Protein AF-A0A1E7F1F6-F1 (afdb_monomer_lite)

Radius of gyration: 21.77 Å; chains: 1; bounding box: 54×35×66 Å

Structure (mmCIF, N/CA/C/O backbone):
data_AF-A0A1E7F1F6-F1
#
_entry.id   AF-A0A1E7F1F6-F1
#
loop_
_atom_site.group_PDB
_atom_site.id
_atom_site.type_symbol
_atom_site.label_atom_id
_atom_site.label_alt_id
_atom_site.label_comp_id
_atom_site.label_asym_id
_atom_site.label_entity_id
_atom_site.label_seq_id
_atom_site.pdbx_PDB_ins_code
_atom_site.Cartn_x
_atom_site.Cartn_y
_atom_site.Cartn_z
_atom_site.occupancy
_atom_site.B_iso_or_equiv
_atom_site.auth_seq_id
_atom_site.auth_comp_id
_atom_site.auth_asym_id
_atom_site.auth_atom_id
_atom_site.pdbx_PDB_model_num
ATOM 1 N N . MET A 1 1 ? 3.880 -12.536 5.073 1.00 67.50 1 MET A N 1
ATOM 2 C CA . MET A 1 1 ? 5.277 -12.335 4.590 1.00 67.50 1 MET A CA 1
ATOM 3 C C . MET A 1 1 ? 6.235 -13.473 4.952 1.00 67.50 1 MET A C 1
ATOM 5 O O . MET A 1 1 ? 6.764 -14.074 4.028 1.00 67.50 1 MET A O 1
ATOM 9 N N . LYS A 1 2 ? 6.464 -13.811 6.238 1.00 61.62 2 LYS A N 1
ATOM 10 C CA . LYS A 1 2 ? 7.386 -14.912 6.624 1.00 61.62 2 LYS A CA 1
ATOM 11 C C . LYS A 1 2 ? 7.024 -16.261 5.992 1.00 61.62 2 LYS A C 1
ATOM 13 O O . LYS A 1 2 ? 7.907 -16.957 5.511 1.00 61.62 2 LYS A O 1
ATOM 18 N N . GLU A 1 3 ? 5.735 -16.584 5.943 1.00 64.00 3 GLU A N 1
ATOM 19 C CA . GLU A 1 3 ? 5.219 -17.815 5.323 1.00 64.00 3 GLU A CA 1
ATOM 20 C C . GLU A 1 3 ? 5.378 -17.837 3.794 1.00 64.00 3 GLU A C 1
ATOM 22 O O . GLU A 1 3 ? 5.481 -18.905 3.206 1.00 64.00 3 GLU A O 1
ATOM 27 N N . LEU A 1 4 ? 5.479 -16.664 3.160 1.00 69.06 4 LEU A N 1
ATOM 28 C CA . LEU A 1 4 ? 5.701 -16.513 1.717 1.00 69.06 4 LEU A CA 1
ATOM 29 C C . LEU A 1 4 ? 7.196 -16.472 1.353 1.00 69.06 4 LEU A C 1
ATOM 31 O O . LEU A 1 4 ? 7.544 -16.319 0.188 1.00 69.06 4 LEU A O 1
ATOM 35 N N . GLY A 1 5 ? 8.098 -16.530 2.341 1.00 72.31 5 GLY A N 1
ATOM 36 C CA . GLY A 1 5 ? 9.541 -16.386 2.120 1.00 72.31 5 GLY A CA 1
ATOM 37 C C . GLY A 1 5 ? 9.978 -14.996 1.635 1.00 72.31 5 GLY A C 1
ATOM 38 O O . GLY A 1 5 ? 11.137 -14.819 1.260 1.00 72.31 5 GLY A O 1
ATOM 39 N N . ILE A 1 6 ? 9.083 -14.002 1.657 1.00 76.94 6 ILE A N 1
ATOM 40 C CA . ILE A 1 6 ? 9.356 -12.647 1.168 1.00 76.94 6 ILE A CA 1
ATOM 41 C C . ILE A 1 6 ? 10.227 -11.901 2.180 1.00 76.94 6 ILE A C 1
ATOM 43 O O . ILE A 1 6 ? 9.872 -11.762 3.355 1.00 76.94 6 ILE A O 1
ATOM 47 N N . LYS A 1 7 ? 11.360 -11.383 1.702 1.00 82.00 7 LYS A N 1
ATOM 48 C CA . LYS A 1 7 ? 12.234 -10.469 2.440 1.00 82.00 7 LYS A CA 1
ATOM 49 C C . LYS A 1 7 ? 12.041 -9.058 1.904 1.00 82.00 7 LYS A C 1
ATOM 51 O O . LYS A 1 7 ? 12.027 -8.856 0.693 1.00 82.00 7 LYS A O 1
ATOM 56 N N . LEU A 1 8 ? 11.912 -8.094 2.809 1.00 83.06 8 LEU A N 1
ATOM 57 C CA . LEU A 1 8 ? 11.895 -6.688 2.431 1.00 83.06 8 LEU A CA 1
ATOM 58 C C . LEU A 1 8 ? 13.336 -6.181 2.281 1.00 83.06 8 LEU A C 1
ATOM 60 O O . LEU A 1 8 ? 14.192 -6.551 3.094 1.00 83.06 8 LEU A O 1
ATOM 64 N N . PRO A 1 9 ? 13.617 -5.353 1.261 1.00 83.62 9 PRO A N 1
ATOM 65 C CA . PRO A 1 9 ? 14.888 -4.651 1.165 1.00 83.62 9 PRO A CA 1
ATOM 66 C C . PRO A 1 9 ? 15.022 -3.663 2.333 1.00 83.62 9 PRO A C 1
ATOM 68 O O . PRO A 1 9 ? 14.077 -3.408 3.074 1.00 83.62 9 PRO A O 1
ATOM 71 N N . LYS A 1 10 ? 16.207 -3.080 2.516 1.00 79.94 10 LYS A N 1
ATOM 72 C CA . LYS A 1 10 ? 16.355 -1.939 3.428 1.00 79.94 10 LYS A CA 1
ATOM 73 C C . LYS A 1 10 ? 15.684 -0.713 2.788 1.00 79.94 10 LYS A C 1
ATOM 75 O O . LYS A 1 10 ? 15.994 -0.449 1.625 1.00 79.94 10 LYS A O 1
ATOM 80 N N . PRO A 1 11 ? 14.860 0.074 3.513 1.00 77.62 11 PRO A N 1
ATOM 81 C CA . PRO A 1 11 ? 14.294 1.297 2.956 1.00 77.62 11 PRO A CA 1
ATOM 82 C C . PRO A 1 11 ? 15.407 2.219 2.444 1.00 77.62 11 PRO A C 1
ATOM 84 O O . PRO A 1 11 ? 16.365 2.518 3.169 1.00 77.62 11 PRO A O 1
ATOM 87 N N . ALA A 1 12 ? 15.294 2.656 1.191 1.00 77.94 12 ALA A N 1
ATOM 88 C CA . ALA A 1 12 ? 16.175 3.672 0.632 1.00 77.94 12 ALA A CA 1
ATOM 89 C C . ALA A 1 12 ? 15.740 5.063 1.119 1.00 77.94 12 ALA A C 1
ATOM 91 O O . ALA A 1 12 ? 14.560 5.292 1.344 1.00 77.94 12 ALA A O 1
ATOM 92 N N . GLY A 1 13 ? 16.684 5.993 1.282 1.00 82.44 13 GLY A N 1
ATOM 93 C CA . GLY A 1 13 ? 16.373 7.399 1.568 1.00 82.44 13 GLY A CA 1
ATOM 94 C C . GLY A 1 13 ? 15.964 8.181 0.310 1.00 82.44 13 GLY A C 1
ATOM 95 O O . GLY A 1 13 ? 16.213 7.708 -0.805 1.00 82.44 13 GLY A O 1
ATOM 96 N N . PRO A 1 14 ? 15.390 9.391 0.467 1.00 84.56 14 PRO A N 1
ATOM 97 C CA . PRO A 1 14 ? 15.059 10.248 -0.667 1.00 84.56 14 PRO A CA 1
ATOM 98 C C . PRO A 1 14 ? 16.314 10.608 -1.467 1.00 84.56 14 PRO A C 1
ATOM 100 O O . PRO A 1 14 ? 17.408 10.767 -0.920 1.00 84.56 14 PRO A O 1
ATOM 103 N N . ARG A 1 15 ? 16.159 10.729 -2.789 1.00 84.00 15 ARG A N 1
ATOM 104 C CA . ARG A 1 15 ? 17.273 11.020 -3.712 1.00 84.00 15 ARG A CA 1
ATOM 105 C C . ARG A 1 15 ? 17.488 12.511 -3.975 1.00 84.00 15 ARG A C 1
ATOM 107 O O . ARG A 1 15 ? 18.452 12.873 -4.640 1.00 84.00 15 ARG A O 1
ATOM 114 N N . ALA A 1 16 ? 16.604 13.359 -3.459 1.00 88.06 16 ALA A N 1
ATOM 115 C CA . ALA A 1 16 ? 16.669 14.812 -3.559 1.00 88.06 16 ALA A CA 1
ATOM 116 C C . ALA A 1 16 ? 15.847 15.448 -2.418 1.00 88.06 16 ALA A C 1
ATOM 118 O O . ALA A 1 16 ? 15.561 14.797 -1.415 1.00 88.06 16 ALA A O 1
ATOM 119 N N . ASN A 1 17 ? 15.458 16.714 -2.573 1.00 93.06 17 ASN A N 1
ATOM 120 C CA . ASN A 1 17 ? 14.728 17.489 -1.565 1.00 93.06 17 ASN A CA 1
ATOM 121 C C . ASN A 1 17 ? 13.218 17.166 -1.557 1.00 93.06 17 ASN A C 1
ATOM 123 O O . ASN A 1 17 ? 12.398 18.033 -1.849 1.00 93.06 17 ASN A O 1
ATOM 127 N N . TYR A 1 18 ? 12.858 15.917 -1.257 1.00 93.56 18 TYR A N 1
ATOM 128 C CA . TYR A 1 18 ? 11.473 15.444 -1.128 1.00 93.56 18 TYR A CA 1
ATOM 129 C C . TYR A 1 18 ? 11.361 14.353 -0.048 1.00 93.56 18 TYR A C 1
ATOM 131 O O . TYR A 1 18 ? 12.375 13.796 0.372 1.00 93.56 18 TYR A O 1
ATOM 139 N N . ASP A 1 19 ? 10.140 14.046 0.405 1.00 93.81 19 ASP A N 1
ATOM 140 C CA . ASP A 1 19 ? 9.868 12.923 1.318 1.00 93.81 19 ASP A CA 1
ATOM 141 C C . ASP A 1 19 ? 9.383 11.690 0.532 1.00 93.81 19 ASP A C 1
ATOM 143 O O . ASP A 1 19 ? 8.704 11.800 -0.488 1.00 93.81 19 ASP A O 1
ATOM 147 N N . LEU A 1 20 ? 9.712 10.492 1.006 1.00 95.50 20 LEU A N 1
ATOM 148 C CA . LEU A 1 20 ? 9.295 9.231 0.389 1.00 95.50 20 LEU A CA 1
ATOM 149 C C . LEU A 1 20 ? 7.789 8.990 0.516 1.00 95.50 20 LEU A C 1
ATOM 151 O O . LEU A 1 20 ? 7.213 8.285 -0.310 1.00 95.50 20 LEU A O 1
ATOM 155 N N . ILE A 1 21 ? 7.169 9.544 1.562 1.00 96.69 21 ILE A N 1
ATOM 156 C CA . ILE A 1 21 ? 5.728 9.465 1.805 1.00 96.69 21 ILE A CA 1
ATOM 157 C C . ILE A 1 21 ? 5.240 10.807 2.343 1.00 96.69 21 ILE A C 1
ATOM 159 O O . ILE A 1 21 ? 5.695 11.235 3.402 1.00 96.69 21 ILE A O 1
ATOM 163 N N . SER A 1 22 ? 4.272 11.409 1.655 1.00 96.69 22 SER A N 1
ATOM 164 C CA . SER A 1 22 ? 3.423 12.465 2.210 1.00 96.69 22 SER A CA 1
ATOM 165 C C . SER A 1 22 ? 2.172 11.829 2.810 1.00 96.69 22 SER A C 1
ATOM 167 O O . SER A 1 22 ? 1.565 10.959 2.184 1.00 96.69 22 SER A O 1
ATOM 169 N N . TYR A 1 23 ? 1.796 12.221 4.022 1.00 95.50 23 TYR A N 1
ATOM 170 C CA . TYR A 1 23 ? 0.708 11.596 4.769 1.00 95.50 23 TYR A CA 1
ATOM 171 C C . TYR A 1 23 ? -0.233 12.657 5.334 1.00 95.50 23 TYR A C 1
ATOM 173 O O . TYR A 1 23 ? 0.213 13.594 5.993 1.00 95.50 23 TYR A O 1
ATOM 181 N N . ASP A 1 24 ? -1.523 12.489 5.057 1.00 94.44 24 ASP A N 1
ATOM 182 C CA . ASP A 1 24 ? -2.604 13.303 5.603 1.00 94.44 24 ASP A CA 1
ATOM 183 C C . ASP A 1 24 ? -3.327 12.522 6.709 1.00 94.44 24 ASP A C 1
ATOM 185 O O . ASP A 1 24 ? -3.954 11.487 6.458 1.00 94.44 24 ASP A O 1
ATOM 189 N N . ASP A 1 25 ? -3.224 13.027 7.938 1.00 88.62 25 ASP A N 1
ATOM 190 C CA . ASP A 1 25 ? -3.821 12.433 9.134 1.00 88.62 25 ASP A CA 1
ATOM 191 C C . ASP A 1 25 ? -5.353 12.454 9.123 1.00 88.62 25 ASP A C 1
ATOM 193 O O . ASP A 1 25 ? -5.978 11.514 9.619 1.00 88.62 25 ASP A O 1
ATOM 197 N N . GLU A 1 26 ? -5.975 13.485 8.546 1.00 88.75 26 GLU A N 1
ATOM 198 C CA . GLU A 1 26 ? -7.434 13.622 8.556 1.00 88.75 26 GLU A CA 1
ATOM 199 C C . GLU A 1 26 ? -8.070 12.630 7.586 1.00 88.75 26 GLU A C 1
ATOM 201 O O . GLU A 1 26 ? -8.957 11.851 7.949 1.00 88.75 26 GLU A O 1
ATOM 206 N N . SER A 1 27 ? -7.580 12.611 6.344 1.00 93.50 27 SER A N 1
ATOM 207 C CA . SER A 1 27 ? -8.072 11.672 5.339 1.00 93.50 27 SER A CA 1
ATOM 208 C C . SER A 1 27 ? -7.483 10.270 5.494 1.00 93.50 27 SER A C 1
ATOM 210 O O . SER A 1 27 ? -7.993 9.338 4.871 1.00 93.50 27 SER A O 1
ATOM 212 N N . ARG A 1 28 ? -6.450 10.075 6.325 1.00 93.81 28 ARG A N 1
ATOM 213 C CA . ARG A 1 28 ? -5.701 8.814 6.474 1.00 93.81 28 ARG A CA 1
ATOM 214 C C . ARG A 1 28 ? -5.144 8.293 5.142 1.00 93.81 28 ARG A C 1
ATOM 216 O O . ARG A 1 28 ? -5.120 7.082 4.910 1.00 93.81 28 ARG A O 1
ATOM 223 N N . VAL A 1 29 ? -4.720 9.193 4.254 1.00 97.00 29 VAL A N 1
ATOM 224 C CA . VAL A 1 29 ? -4.161 8.857 2.934 1.00 97.00 29 VAL A CA 1
ATOM 225 C C . VAL A 1 29 ? -2.657 9.111 2.909 1.00 97.00 29 VAL A C 1
ATOM 227 O O . VAL A 1 29 ? -2.176 10.159 3.331 1.00 97.00 29 VAL A O 1
ATOM 230 N N . MET A 1 30 ? -1.909 8.143 2.386 1.00 97.62 30 MET A N 1
ATOM 231 C CA . MET A 1 30 ? -0.486 8.256 2.088 1.00 97.62 30 MET A CA 1
ATOM 232 C C . MET A 1 30 ? -0.274 8.334 0.579 1.00 97.62 30 MET A C 1
ATOM 234 O O . MET A 1 30 ? -0.706 7.452 -0.164 1.00 97.62 30 MET A O 1
ATOM 238 N N . HIS A 1 31 ? 0.449 9.359 0.145 1.00 98.50 31 HIS A N 1
ATOM 239 C CA . HIS A 1 31 ? 1.009 9.466 -1.195 1.00 98.50 31 HIS A CA 1
ATOM 240 C C . HIS A 1 31 ? 2.468 9.027 -1.139 1.00 98.50 31 HIS A C 1
ATOM 242 O O . HIS A 1 31 ? 3.293 9.678 -0.494 1.00 98.50 31 HIS A O 1
ATOM 248 N N . VAL A 1 32 ? 2.770 7.904 -1.781 1.00 98.19 32 VAL A N 1
ATOM 249 C CA . VAL A 1 32 ? 4.111 7.327 -1.831 1.00 98.19 32 VAL A CA 1
ATOM 250 C C . VAL A 1 32 ? 4.803 7.836 -3.088 1.00 98.19 32 VAL A C 1
ATOM 252 O O . VAL A 1 32 ? 4.281 7.644 -4.179 1.00 98.19 32 VAL A O 1
ATOM 255 N N . SER A 1 33 ? 5.966 8.466 -2.933 1.00 97.75 33 SER A N 1
ATOM 256 C CA . SER A 1 33 ? 6.793 8.951 -4.046 1.00 97.75 33 SER A CA 1
ATOM 257 C C . SER A 1 33 ? 7.292 7.797 -4.927 1.00 97.75 33 SER A C 1
ATOM 259 O O . SER A 1 33 ? 7.234 6.634 -4.526 1.00 97.75 33 SER A O 1
ATOM 261 N N . GLY A 1 34 ? 7.842 8.104 -6.103 1.00 97.44 34 GLY A N 1
ATOM 262 C CA . GLY A 1 34 ? 8.435 7.105 -6.993 1.00 97.44 34 GLY A CA 1
ATOM 263 C C . GLY A 1 34 ? 9.501 6.241 -6.307 1.00 97.44 34 GLY A C 1
ATOM 264 O O . GLY A 1 34 ? 10.444 6.742 -5.688 1.00 97.44 34 GLY A 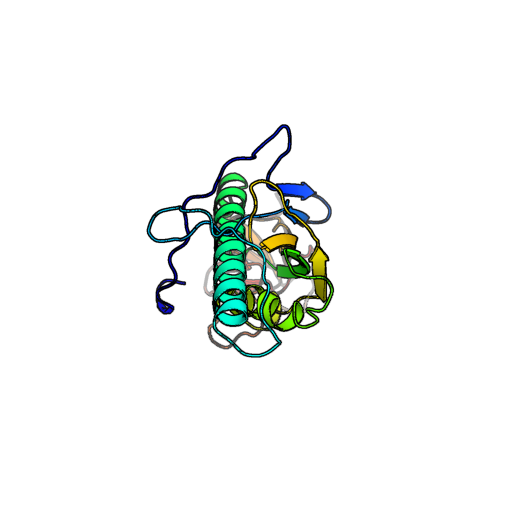O 1
ATOM 265 N N . HIS A 1 35 ? 9.331 4.924 -6.390 1.00 97.62 35 HIS A N 1
ATOM 266 C CA . HIS A 1 35 ? 10.239 3.920 -5.851 1.00 97.62 35 HIS A CA 1
ATOM 267 C C . HIS A 1 35 ? 10.919 3.149 -6.973 1.00 97.62 35 HIS A C 1
ATOM 269 O O . HIS A 1 35 ? 10.305 2.762 -7.970 1.00 97.62 35 HIS A O 1
ATOM 275 N N . LEU A 1 36 ? 12.209 2.911 -6.756 1.00 96.56 36 LEU A N 1
ATOM 276 C CA . LEU A 1 36 ? 13.114 2.318 -7.726 1.00 96.56 36 LEU A CA 1
ATOM 277 C C . LEU A 1 36 ? 13.370 0.833 -7.407 1.00 96.56 36 LEU A C 1
ATOM 279 O O . LEU A 1 36 ? 13.287 0.429 -6.241 1.00 96.56 36 LEU A O 1
ATOM 283 N N . PRO A 1 37 ? 13.724 0.016 -8.412 1.00 96.69 37 PRO A N 1
ATOM 284 C CA . PRO A 1 37 ? 13.865 -1.427 -8.273 1.00 96.69 37 PRO A CA 1
ATOM 285 C C . PRO A 1 37 ? 15.238 -1.806 -7.704 1.00 96.69 37 PRO A C 1
ATOM 287 O O . PRO A 1 37 ? 16.122 -2.267 -8.425 1.00 96.69 37 PRO A O 1
ATOM 290 N N . PHE A 1 38 ? 15.432 -1.604 -6.400 1.00 94.44 38 PHE A N 1
ATOM 291 C CA . PHE A 1 38 ? 16.599 -2.145 -5.699 1.00 94.44 38 PHE A CA 1
ATOM 292 C C . PHE A 1 38 ? 16.383 -3.627 -5.381 1.00 94.44 38 PHE A C 1
ATOM 294 O O . PHE A 1 38 ? 15.376 -3.991 -4.766 1.00 94.44 38 PHE A O 1
ATOM 301 N N . THR A 1 39 ? 17.325 -4.475 -5.788 1.00 92.62 39 THR A N 1
ATOM 302 C CA . THR A 1 39 ? 17.326 -5.912 -5.493 1.00 92.62 39 THR A CA 1
ATOM 303 C C . THR A 1 39 ? 17.402 -6.161 -3.989 1.00 92.62 39 THR A C 1
ATOM 305 O O . THR A 1 39 ? 18.015 -5.406 -3.229 1.00 92.62 39 THR A O 1
ATOM 308 N N . VAL A 1 40 ? 16.771 -7.245 -3.542 1.00 86.62 40 VAL A N 1
ATOM 309 C CA . VAL A 1 40 ? 16.693 -7.577 -2.114 1.00 86.62 40 VAL A CA 1
ATOM 310 C C . VAL A 1 40 ? 18.011 -8.170 -1.610 1.00 86.62 40 VAL A C 1
ATOM 312 O O . VAL A 1 40 ? 18.367 -7.973 -0.449 1.00 86.62 40 VAL A O 1
ATOM 315 N N . GLU A 1 41 ? 18.744 -8.888 -2.465 1.00 85.38 41 GLU A N 1
ATOM 316 C CA . GLU A 1 41 ? 19.963 -9.609 -2.096 1.00 85.38 41 GLU A CA 1
ATOM 317 C C . GLU A 1 41 ? 21.164 -8.686 -1.882 1.00 85.38 41 GLU A C 1
ATOM 319 O O . GLU A 1 41 ? 21.883 -8.834 -0.894 1.00 85.38 41 GLU A O 1
ATOM 324 N N . ASP A 1 42 ? 21.401 -7.760 -2.814 1.00 87.12 42 ASP A N 1
ATOM 325 C CA . ASP A 1 42 ? 22.614 -6.937 -2.848 1.00 87.12 42 ASP A CA 1
ATOM 326 C C . ASP A 1 42 ? 22.352 -5.429 -2.974 1.00 87.12 42 ASP A C 1
ATOM 328 O O . ASP A 1 42 ? 23.304 -4.647 -3.011 1.00 87.12 42 ASP A O 1
ATOM 332 N N . GLY A 1 43 ? 21.084 -4.997 -2.986 1.00 89.12 43 GLY A N 1
ATOM 333 C CA . GLY A 1 43 ? 20.718 -3.581 -3.049 1.00 89.12 43 GLY A CA 1
ATOM 334 C C . GLY A 1 43 ? 21.165 -2.899 -4.340 1.00 89.12 43 GLY A C 1
ATOM 335 O O . GLY A 1 43 ? 21.354 -1.680 -4.353 1.00 89.12 43 GLY A O 1
ATOM 336 N N . LYS A 1 44 ? 21.380 -3.665 -5.415 1.00 92.50 44 LYS A N 1
ATOM 337 C CA . LYS A 1 44 ? 21.699 -3.132 -6.737 1.00 92.50 44 LYS A CA 1
ATOM 338 C C . LYS A 1 44 ? 20.448 -2.621 -7.419 1.00 92.50 44 LYS A C 1
ATOM 340 O O . LYS A 1 44 ? 19.363 -3.173 -7.286 1.00 92.50 44 LYS A O 1
ATOM 345 N N . LEU A 1 45 ? 20.629 -1.549 -8.171 1.00 94.69 45 LEU A N 1
ATOM 346 C CA . LEU A 1 45 ? 19.569 -0.961 -8.963 1.00 94.69 45 LEU A CA 1
ATOM 347 C C . LEU A 1 45 ? 19.391 -1.759 -10.255 1.00 94.69 45 LEU A C 1
ATOM 349 O O . LEU A 1 45 ? 20.372 -2.002 -10.958 1.00 94.69 45 LEU A O 1
ATOM 353 N N . MET A 1 46 ? 18.158 -2.153 -10.568 1.00 96.50 46 MET A N 1
ATOM 354 C CA . MET A 1 46 ? 17.829 -2.724 -11.873 1.00 96.50 46 MET A CA 1
ATOM 355 C C . MET A 1 46 ? 17.655 -1.592 -12.885 1.00 96.50 46 MET A C 1
ATOM 357 O O . MET A 1 46 ? 16.733 -0.777 -12.786 1.00 96.50 46 MET A O 1
ATOM 361 N N . THR A 1 47 ? 18.592 -1.520 -13.823 1.00 97.38 47 THR A N 1
ATOM 362 C CA . THR A 1 47 ? 18.684 -0.464 -14.833 1.00 97.38 47 THR A CA 1
ATOM 363 C C . THR A 1 47 ? 18.518 -1.023 -16.237 1.00 97.38 47 THR A C 1
ATOM 365 O O . THR A 1 47 ? 18.590 -2.238 -16.447 1.00 97.38 47 THR A O 1
ATOM 368 N N . GLY A 1 48 ? 18.351 -0.120 -17.196 1.00 95.00 48 GLY A N 1
ATOM 369 C CA . GLY A 1 48 ? 18.269 -0.414 -18.616 1.00 95.00 48 GLY A CA 1
ATOM 370 C C . GLY A 1 48 ? 16.850 -0.314 -19.158 1.00 95.00 48 GLY A C 1
ATOM 371 O O . GLY A 1 48 ? 15.861 -0.533 -18.453 1.00 95.00 48 GLY A O 1
ATOM 372 N N . LYS A 1 49 ? 16.787 0.021 -20.447 1.00 95.50 49 LYS A N 1
ATOM 373 C CA . LYS A 1 49 ? 15.556 0.141 -21.221 1.00 95.50 49 LYS A CA 1
ATOM 374 C C . LYS A 1 49 ? 15.053 -1.231 -21.676 1.00 95.50 49 LYS A C 1
ATOM 376 O O . LYS A 1 49 ? 15.845 -2.056 -22.117 1.00 95.50 49 LYS A O 1
ATOM 381 N N . ILE A 1 50 ? 13.736 -1.412 -21.651 1.00 94.94 50 ILE A N 1
ATOM 382 C CA . ILE A 1 50 ? 13.036 -2.521 -22.303 1.00 94.94 50 ILE A CA 1
ATOM 383 C C . ILE A 1 50 ? 12.985 -2.275 -23.815 1.00 94.94 50 ILE A C 1
ATOM 385 O O . ILE A 1 50 ? 12.345 -1.327 -24.273 1.00 94.94 50 ILE A O 1
ATOM 389 N N . THR A 1 51 ? 13.670 -3.125 -24.572 1.00 88.56 51 THR A N 1
ATOM 390 C CA . THR A 1 51 ? 13.856 -3.016 -26.032 1.00 88.56 51 THR A CA 1
ATOM 391 C C . THR A 1 51 ? 13.216 -4.168 -26.809 1.00 88.56 51 THR A C 1
ATOM 393 O O . THR A 1 51 ? 13.058 -4.096 -28.025 1.00 88.56 51 THR A O 1
ATOM 396 N N . GLY A 1 52 ? 12.875 -5.259 -26.118 1.00 75.19 52 GLY A N 1
ATOM 397 C CA . GLY A 1 52 ? 12.317 -6.462 -26.721 1.00 75.19 52 GLY A CA 1
ATOM 398 C C . GLY A 1 52 ? 10.841 -6.358 -27.101 1.00 75.19 52 GLY A C 1
ATOM 399 O O . GLY A 1 52 ? 10.094 -5.504 -26.625 1.00 75.19 52 GLY A O 1
ATOM 400 N N . ASN A 1 53 ? 10.416 -7.310 -27.928 1.00 67.56 53 ASN A N 1
ATOM 401 C CA . ASN A 1 53 ? 9.009 -7.529 -28.227 1.00 67.56 53 ASN A CA 1
ATOM 402 C C . ASN A 1 53 ? 8.319 -8.206 -27.032 1.00 67.56 53 ASN A C 1
ATOM 404 O O . ASN A 1 53 ? 8.958 -8.796 -26.163 1.00 67.56 53 ASN A O 1
ATOM 408 N N . ASP A 1 54 ? 6.998 -8.155 -27.072 1.00 58.31 54 ASP A N 1
ATOM 409 C CA . ASP A 1 54 ? 5.961 -8.686 -26.185 1.00 58.31 54 ASP A CA 1
ATOM 410 C C . ASP A 1 54 ? 6.163 -10.089 -25.547 1.00 58.31 54 ASP A C 1
ATOM 412 O O . ASP A 1 54 ? 5.442 -10.441 -24.614 1.00 58.31 54 ASP A O 1
ATOM 416 N N . GLU A 1 55 ? 7.166 -10.867 -25.969 1.00 57.19 55 GLU A N 1
ATOM 417 C CA . GLU A 1 55 ? 7.559 -12.156 -25.389 1.00 57.19 55 GLU A CA 1
ATOM 418 C C . GLU A 1 55 ? 9.097 -12.274 -25.334 1.00 57.19 55 GLU A C 1
ATOM 420 O O . GLU A 1 55 ? 9.773 -12.229 -26.364 1.00 57.19 55 GLU A O 1
ATOM 425 N N . GLY A 1 56 ? 9.682 -12.438 -24.137 1.00 68.50 56 GLY A N 1
ATOM 426 C CA . GLY A 1 56 ? 11.129 -12.644 -24.001 1.00 68.50 56 GLY A CA 1
ATOM 427 C C . GLY A 1 56 ? 11.725 -12.310 -22.632 1.00 68.50 56 GLY A C 1
ATOM 428 O O . GLY A 1 56 ? 11.023 -11.985 -21.675 1.00 68.50 56 GLY A O 1
ATOM 429 N N . SER A 1 57 ? 13.059 -12.375 -22.551 1.00 76.25 57 SER A N 1
ATOM 430 C CA . SER A 1 57 ? 13.836 -12.096 -21.332 1.00 76.25 57 SER A CA 1
ATOM 431 C C . SER A 1 57 ? 13.687 -10.662 -20.817 1.00 76.25 57 SER A C 1
ATOM 433 O O . SER A 1 57 ? 13.850 -10.435 -19.623 1.00 76.25 57 SER A O 1
ATOM 435 N N . ASP A 1 58 ? 13.363 -9.709 -21.694 1.00 85.56 58 ASP A N 1
ATOM 436 C CA . ASP A 1 58 ? 13.177 -8.300 -21.330 1.00 85.56 58 ASP A CA 1
ATOM 437 C C . ASP A 1 58 ? 11.897 -8.083 -20.513 1.00 85.56 58 ASP A C 1
ATOM 439 O O . ASP A 1 58 ? 11.929 -7.405 -19.488 1.00 85.56 58 ASP A O 1
ATOM 443 N N . VAL A 1 59 ? 10.782 -8.716 -20.901 1.00 92.25 59 VAL A N 1
ATOM 444 C CA . VAL A 1 59 ? 9.523 -8.637 -20.140 1.00 92.25 59 VAL A CA 1
ATOM 445 C C . VAL A 1 59 ? 9.690 -9.280 -18.765 1.00 92.25 59 VAL A C 1
ATOM 447 O O . VAL A 1 59 ? 9.276 -8.695 -17.770 1.00 92.25 59 VAL A O 1
ATOM 450 N N . ASP A 1 60 ? 10.352 -10.438 -18.686 1.00 94.38 60 ASP A N 1
ATOM 451 C CA . ASP A 1 60 ? 10.661 -11.103 -17.412 1.00 94.38 60 ASP A CA 1
ATOM 452 C C . ASP A 1 60 ? 11.571 -10.243 -16.517 1.00 94.38 60 ASP A C 1
ATOM 454 O O . ASP A 1 60 ? 11.329 -10.107 -15.315 1.00 94.38 60 ASP A O 1
ATOM 458 N N . TYR A 1 61 ? 12.589 -9.598 -17.093 1.00 95.44 61 TYR A N 1
ATOM 459 C CA . TYR A 1 61 ? 13.451 -8.674 -16.358 1.00 95.44 61 TYR A CA 1
ATOM 460 C C . TYR A 1 61 ? 12.682 -7.444 -15.852 1.00 95.44 61 TYR A C 1
ATOM 462 O O . TYR A 1 61 ? 12.798 -7.092 -14.677 1.00 95.44 61 TYR A O 1
ATOM 470 N N . GLY A 1 62 ? 11.847 -6.832 -16.697 1.00 97.06 62 GLY A N 1
ATOM 471 C CA . GLY A 1 62 ? 10.986 -5.714 -16.314 1.00 97.06 62 GLY A CA 1
ATOM 472 C C . GLY A 1 62 ? 9.978 -6.101 -15.232 1.00 97.06 62 GLY A C 1
ATOM 473 O O . GLY A 1 62 ? 9.837 -5.387 -14.240 1.00 97.06 62 GLY A O 1
ATOM 474 N N . TYR A 1 63 ? 9.337 -7.264 -15.362 1.00 97.56 63 TYR A N 1
ATOM 475 C CA . TYR A 1 63 ? 8.437 -7.825 -14.352 1.00 97.56 63 TYR A CA 1
ATOM 476 C C . TYR A 1 63 ? 9.152 -7.985 -13.003 1.00 97.56 63 TYR A C 1
ATOM 478 O O . TYR A 1 63 ? 8.659 -7.526 -11.970 1.00 97.56 63 TYR A O 1
ATOM 486 N N . LYS A 1 64 ? 10.366 -8.551 -12.997 1.00 97.06 64 LYS A N 1
ATOM 487 C CA . LYS A 1 64 ? 11.202 -8.654 -11.788 1.00 97.06 64 LYS A CA 1
ATOM 488 C C . LYS A 1 64 ? 11.570 -7.284 -11.221 1.00 97.06 64 LYS A C 1
ATOM 490 O O . LYS A 1 64 ? 11.505 -7.106 -10.006 1.00 97.06 64 LYS A O 1
ATOM 495 N N . ALA A 1 65 ? 11.882 -6.305 -12.070 1.00 97.75 65 ALA A N 1
ATOM 496 C CA . ALA A 1 65 ? 12.136 -4.937 -11.630 1.00 97.75 65 ALA A CA 1
ATOM 497 C C . ALA A 1 65 ? 10.896 -4.333 -10.949 1.00 97.75 65 ALA A C 1
ATOM 499 O O . ALA A 1 65 ? 11.002 -3.785 -9.852 1.00 97.75 65 ALA A O 1
ATOM 500 N N . ALA A 1 66 ? 9.703 -4.511 -11.521 1.00 98.50 66 ALA A N 1
ATOM 501 C CA . ALA A 1 66 ? 8.454 -4.050 -10.916 1.00 98.50 66 ALA A CA 1
ATOM 502 C C . ALA A 1 66 ? 8.167 -4.734 -9.571 1.00 98.50 66 ALA A C 1
ATOM 504 O O . ALA A 1 66 ? 7.787 -4.055 -8.612 1.00 98.50 66 ALA A O 1
ATOM 505 N N . ARG A 1 67 ? 8.440 -6.044 -9.452 1.00 97.94 67 ARG A N 1
ATOM 506 C CA . ARG A 1 67 ? 8.395 -6.759 -8.162 1.00 97.94 67 ARG A CA 1
ATOM 507 C C . ARG A 1 67 ? 9.330 -6.121 -7.138 1.00 97.94 67 ARG A C 1
ATOM 509 O O . ARG A 1 67 ? 8.912 -5.835 -6.017 1.00 97.94 67 ARG A O 1
ATOM 516 N N . CYS A 1 68 ? 10.582 -5.859 -7.515 1.00 96.75 68 CYS A N 1
ATOM 517 C CA . CYS A 1 68 ? 11.551 -5.211 -6.635 1.00 96.75 68 CYS A CA 1
ATOM 518 C C . CYS A 1 68 ? 11.076 -3.819 -6.202 1.00 96.75 68 CYS A C 1
ATOM 520 O O . CYS A 1 68 ? 11.102 -3.517 -5.010 1.00 96.75 68 CYS A O 1
ATOM 522 N N . ALA A 1 69 ? 10.597 -2.983 -7.123 1.00 97.88 69 ALA A N 1
ATOM 523 C CA . ALA A 1 69 ? 10.086 -1.654 -6.792 1.00 97.88 69 ALA A CA 1
ATOM 524 C C . ALA A 1 69 ? 8.893 -1.719 -5.813 1.00 97.88 69 ALA A C 1
ATOM 526 O O . ALA A 1 69 ? 8.879 -0.986 -4.824 1.00 97.88 69 ALA A O 1
ATOM 527 N N . ALA A 1 70 ? 7.957 -2.658 -5.995 1.00 98.12 70 ALA A N 1
ATOM 528 C CA . ALA A 1 70 ? 6.851 -2.874 -5.056 1.00 98.12 70 ALA A CA 1
ATOM 529 C C . ALA A 1 70 ? 7.322 -3.327 -3.662 1.00 98.12 70 ALA A C 1
ATOM 531 O O . ALA A 1 70 ? 6.838 -2.823 -2.649 1.00 98.12 70 ALA A O 1
ATOM 532 N N . LEU A 1 71 ? 8.317 -4.215 -3.576 1.00 96.94 71 LEU A N 1
ATOM 533 C CA . LEU A 1 71 ? 8.913 -4.599 -2.289 1.00 96.94 71 LEU A CA 1
ATOM 534 C C . LEU A 1 71 ? 9.617 -3.419 -1.601 1.00 96.94 71 LEU A C 1
ATOM 536 O O . LEU A 1 71 ? 9.540 -3.286 -0.378 1.00 96.94 71 LEU A O 1
ATOM 540 N N . ASN A 1 72 ? 10.259 -2.534 -2.370 1.00 96.69 72 ASN A N 1
ATOM 541 C CA . ASN A 1 72 ? 10.839 -1.296 -1.844 1.00 96.69 72 ASN A CA 1
ATOM 542 C C . ASN A 1 72 ? 9.753 -0.352 -1.298 1.00 96.69 72 ASN A C 1
ATOM 544 O O . ASN A 1 72 ? 9.924 0.184 -0.205 1.00 96.69 72 ASN A O 1
ATOM 548 N N . ILE A 1 73 ? 8.614 -0.211 -1.989 1.00 97.62 73 ILE A N 1
ATOM 549 C CA . ILE A 1 73 ? 7.444 0.535 -1.486 1.00 97.62 73 ILE A CA 1
ATOM 550 C C . ILE A 1 73 ? 6.980 -0.030 -0.142 1.00 97.62 73 ILE A C 1
ATOM 552 O O . ILE A 1 73 ? 6.811 0.716 0.820 1.00 97.62 73 ILE A O 1
ATOM 556 N N . ILE A 1 74 ? 6.805 -1.350 -0.046 1.00 96.00 74 ILE A N 1
ATOM 557 C CA . ILE A 1 74 ? 6.323 -2.006 1.180 1.00 96.00 74 ILE A CA 1
ATOM 558 C C . ILE A 1 74 ? 7.316 -1.825 2.328 1.00 96.00 74 ILE A C 1
ATOM 560 O O . ILE A 1 74 ? 6.910 -1.579 3.463 1.00 96.00 74 ILE A O 1
ATOM 564 N N . SER A 1 75 ? 8.615 -1.880 2.036 1.00 94.31 75 SER A N 1
ATOM 565 C CA . SER A 1 75 ? 9.653 -1.570 3.015 1.00 94.31 75 SER A CA 1
ATOM 566 C C . SER A 1 75 ? 9.522 -0.146 3.563 1.00 94.31 75 SER A C 1
ATOM 568 O O . SER A 1 75 ? 9.586 0.055 4.777 1.00 94.31 75 SER A O 1
ATOM 570 N N . THR A 1 76 ? 9.326 0.844 2.691 1.00 95.31 76 THR A N 1
ATOM 571 C CA . THR A 1 76 ? 9.129 2.244 3.094 1.00 95.31 76 THR A CA 1
ATOM 572 C C . THR A 1 76 ? 7.830 2.428 3.881 1.00 95.31 76 THR A C 1
ATOM 574 O O . THR A 1 76 ? 7.820 3.134 4.890 1.00 95.31 76 THR A O 1
ATOM 577 N N . LEU A 1 77 ? 6.744 1.761 3.475 1.00 95.00 77 LEU A N 1
ATOM 578 C CA . LEU A 1 77 ? 5.468 1.774 4.198 1.00 95.00 77 LEU A CA 1
ATOM 579 C C . LEU A 1 77 ? 5.611 1.190 5.605 1.00 95.00 77 LEU A C 1
ATOM 581 O O . LEU A 1 77 ? 5.140 1.798 6.562 1.00 95.00 77 LEU A O 1
ATOM 585 N N . SER A 1 78 ? 6.299 0.055 5.746 1.00 92.44 78 SER A N 1
ATOM 586 C CA . SER A 1 78 ? 6.551 -0.566 7.050 1.00 92.44 78 SER A CA 1
ATOM 587 C C . SER A 1 78 ? 7.317 0.378 7.980 1.00 92.44 78 SER A C 1
ATOM 589 O O . SER A 1 78 ? 6.911 0.568 9.124 1.00 92.44 78 SER A O 1
ATOM 591 N N . ASP A 1 79 ? 8.395 0.999 7.491 1.00 91.56 79 ASP A N 1
ATOM 592 C CA . ASP A 1 79 ? 9.187 1.962 8.268 1.00 91.56 79 ASP A CA 1
ATOM 593 C C . ASP A 1 79 ? 8.361 3.200 8.659 1.00 91.56 79 ASP A C 1
ATOM 595 O O . ASP A 1 79 ? 8.398 3.650 9.808 1.00 91.56 79 ASP A O 1
ATOM 599 N N . ARG A 1 80 ? 7.550 3.730 7.733 1.00 92.12 80 ARG A N 1
ATOM 600 C CA . ARG A 1 80 ? 6.667 4.870 8.009 1.00 92.12 80 ARG A CA 1
ATOM 601 C C . ARG A 1 80 ? 5.599 4.534 9.046 1.00 92.12 80 ARG A C 1
ATOM 603 O O . ARG A 1 80 ? 5.381 5.338 9.948 1.00 92.12 80 ARG A O 1
ATOM 610 N N . LEU A 1 81 ? 4.950 3.375 8.944 1.00 90.19 81 LEU A N 1
ATOM 611 C CA . LEU A 1 81 ? 3.920 2.949 9.896 1.00 90.19 81 LEU A CA 1
ATOM 612 C C . LEU A 1 81 ? 4.504 2.746 11.296 1.00 90.19 81 LEU A C 1
ATOM 614 O O . LEU A 1 81 ? 3.903 3.217 12.260 1.00 90.19 81 LEU A O 1
ATOM 618 N N . HIS A 1 82 ? 5.705 2.161 11.401 1.00 86.19 82 HIS A N 1
ATOM 619 C CA . HIS A 1 82 ? 6.452 2.079 12.665 1.00 86.19 82 HIS A CA 1
ATOM 620 C C . HIS A 1 82 ? 6.702 3.452 13.288 1.00 86.19 82 HIS A C 1
ATOM 622 O O . HIS A 1 82 ? 6.491 3.628 14.487 1.00 86.19 82 HIS A O 1
ATOM 628 N N . LYS A 1 83 ? 7.078 4.453 12.487 1.00 85.69 83 LYS A N 1
ATOM 629 C CA . LYS A 1 83 ? 7.276 5.834 12.966 1.00 85.69 83 LYS A CA 1
ATOM 630 C C . LYS A 1 83 ? 5.985 6.518 13.421 1.00 85.69 83 LYS A C 1
ATOM 632 O O . LYS A 1 83 ? 6.049 7.392 14.278 1.00 85.69 83 LYS A O 1
ATOM 637 N N . LEU A 1 84 ? 4.834 6.122 12.880 1.00 82.81 84 LEU A N 1
ATOM 638 C CA . LEU A 1 84 ? 3.514 6.614 13.295 1.00 82.81 84 LEU A CA 1
ATOM 639 C C . LEU A 1 84 ? 2.955 5.879 14.528 1.00 82.81 84 LEU A C 1
ATOM 641 O O . LEU A 1 84 ? 1.809 6.102 14.906 1.00 82.81 84 LEU A O 1
ATOM 645 N N . GLY A 1 85 ? 3.733 4.986 15.151 1.00 72.25 85 GLY A N 1
ATOM 646 C CA . GLY A 1 85 ? 3.282 4.179 16.289 1.00 72.25 85 GLY A CA 1
ATOM 647 C C . GLY A 1 85 ? 2.365 3.015 15.900 1.00 72.25 85 GLY A C 1
ATOM 648 O O . GLY A 1 85 ? 1.887 2.292 16.770 1.00 72.25 85 GLY A O 1
ATOM 649 N N . GLY A 1 86 ? 2.132 2.802 14.601 1.00 64.19 86 GLY A N 1
ATOM 650 C CA . GLY A 1 86 ? 1.590 1.546 14.097 1.00 64.19 86 GLY A CA 1
ATOM 651 C C . GLY A 1 86 ? 2.665 0.464 14.147 1.00 64.19 86 GLY A C 1
ATOM 652 O O . GLY A 1 86 ? 3.850 0.757 14.050 1.00 64.19 86 GLY A O 1
ATOM 653 N N . HIS A 1 87 ? 2.282 -0.800 14.294 1.00 63.66 87 HIS A N 1
ATOM 654 C CA . HIS A 1 87 ? 3.259 -1.896 14.367 1.00 63.66 87 HIS A CA 1
ATOM 655 C C . HIS A 1 87 ? 3.230 -2.833 13.163 1.00 63.66 87 HIS A C 1
ATOM 657 O O . HIS A 1 87 ? 4.117 -3.678 13.046 1.00 63.66 87 HIS A O 1
ATOM 663 N N . ASP A 1 88 ? 2.268 -2.657 12.255 1.00 81.00 88 ASP A N 1
ATOM 664 C CA . ASP A 1 88 ? 2.044 -3.612 11.178 1.00 81.00 88 ASP A CA 1
ATOM 665 C C . ASP A 1 88 ? 1.448 -2.973 9.916 1.00 81.00 88 ASP A C 1
ATOM 667 O O . ASP A 1 88 ? 0.710 -1.983 9.974 1.00 81.00 88 ASP A O 1
ATOM 671 N N . LEU A 1 89 ? 1.750 -3.601 8.782 1.00 89.06 89 LEU A N 1
ATOM 672 C CA . LEU A 1 89 ? 1.154 -3.372 7.471 1.00 89.06 89 LEU A CA 1
ATOM 673 C C . LEU A 1 89 ? -0.366 -3.606 7.476 1.00 89.06 89 LEU A C 1
ATOM 675 O O . LEU A 1 89 ? -1.055 -3.057 6.622 1.00 89.06 89 LEU A O 1
ATOM 679 N N . ASP A 1 90 ? -0.902 -4.313 8.475 1.00 85.19 90 ASP A N 1
ATOM 680 C CA . ASP A 1 90 ? -2.343 -4.488 8.713 1.00 85.19 90 ASP A CA 1
ATOM 681 C C . ASP A 1 90 ? -3.117 -3.173 8.913 1.00 85.19 90 ASP A C 1
ATOM 683 O O . ASP A 1 90 ? -4.350 -3.166 8.882 1.00 85.19 90 ASP A O 1
ATOM 687 N N . GLN A 1 91 ? -2.428 -2.049 9.128 1.00 88.50 91 GLN A N 1
ATOM 688 C CA . GLN A 1 91 ? -3.041 -0.716 9.143 1.00 88.50 91 GLN A CA 1
ATOM 689 C C . GLN A 1 91 ? -3.449 -0.226 7.747 1.00 88.50 91 GLN A C 1
ATOM 691 O O . GLN A 1 91 ? -4.218 0.731 7.635 1.00 88.50 91 GLN A O 1
ATOM 696 N N . ILE A 1 92 ? -2.952 -0.860 6.684 1.00 93.50 92 ILE A N 1
ATOM 697 C CA . ILE A 1 92 ? -3.320 -0.537 5.310 1.00 93.50 92 ILE A CA 1
ATOM 698 C C . ILE A 1 92 ? -4.720 -1.089 5.039 1.00 93.50 92 ILE A C 1
ATOM 700 O O . ILE A 1 92 ? -4.964 -2.291 5.078 1.00 93.50 92 ILE A O 1
ATOM 704 N N . GLU A 1 93 ? -5.653 -0.182 4.767 1.00 93.50 93 GLU A N 1
ATOM 705 C CA . GLU A 1 93 ? -7.026 -0.516 4.392 1.00 93.50 93 GLU A CA 1
ATOM 706 C C . GLU A 1 93 ? -7.112 -0.846 2.903 1.00 93.50 93 GLU A C 1
ATOM 708 O O . GLU A 1 93 ? -7.784 -1.798 2.508 1.00 93.50 93 GLU A O 1
ATOM 713 N N . LYS A 1 94 ? -6.432 -0.056 2.062 1.00 97.06 94 LYS A N 1
ATOM 714 C CA . LYS A 1 94 ? -6.508 -0.211 0.610 1.00 97.06 94 LYS A CA 1
ATOM 715 C C . LYS A 1 94 ? -5.303 0.393 -0.094 1.00 97.06 94 LYS A C 1
ATOM 717 O O . LYS A 1 94 ? -4.942 1.543 0.155 1.00 97.06 94 LYS A O 1
ATOM 722 N N . ILE A 1 95 ? -4.755 -0.331 -1.064 1.00 98.38 95 ILE A N 1
ATOM 723 C CA . ILE A 1 95 ? -3.942 0.268 -2.124 1.00 98.38 95 ILE A CA 1
ATOM 724 C C . ILE A 1 95 ? -4.924 0.825 -3.153 1.00 98.38 95 ILE A C 1
ATOM 726 O O . ILE A 1 95 ? -5.622 0.084 -3.838 1.00 98.38 95 ILE A O 1
ATOM 730 N N . THR A 1 96 ? -5.068 2.145 -3.205 1.00 98.31 96 THR A N 1
ATOM 731 C CA . THR A 1 96 ? -6.133 2.775 -4.004 1.00 98.31 96 THR A CA 1
ATOM 732 C C . THR A 1 96 ? -5.719 2.946 -5.461 1.00 98.31 96 THR A C 1
ATOM 734 O O . THR A 1 96 ? -6.504 2.668 -6.371 1.00 98.31 96 THR A O 1
ATOM 737 N N . LYS A 1 97 ? -4.464 3.345 -5.689 1.00 98.69 97 LYS A N 1
ATOM 738 C CA . LYS A 1 97 ? -3.893 3.577 -7.015 1.00 98.69 97 LYS A CA 1
ATOM 739 C C . LYS A 1 97 ? -2.430 3.158 -7.037 1.00 98.69 97 LYS A C 1
ATOM 741 O O . LYS A 1 97 ? -1.692 3.464 -6.106 1.00 98.69 97 LYS A O 1
ATOM 746 N N . VAL A 1 98 ? -2.023 2.530 -8.132 1.00 98.81 98 VAL A N 1
ATOM 747 C CA . VAL A 1 98 ? -0.621 2.336 -8.514 1.00 98.81 98 VAL A CA 1
ATOM 748 C C . VAL A 1 98 ? -0.392 3.028 -9.854 1.00 98.81 98 VAL A C 1
ATOM 750 O O . VAL A 1 98 ? -1.200 2.892 -10.783 1.00 98.81 98 VAL A O 1
ATOM 753 N N . PHE A 1 99 ? 0.696 3.780 -9.960 1.00 98.88 99 PHE A N 1
ATOM 754 C CA . PHE A 1 99 ? 1.152 4.354 -11.218 1.00 98.88 99 PHE A CA 1
ATOM 755 C C . PHE A 1 99 ? 2.555 3.845 -11.523 1.00 98.88 99 PHE A C 1
ATOM 757 O O . PHE A 1 99 ? 3.467 3.967 -10.710 1.00 98.88 99 PHE A O 1
ATOM 764 N N . GLY A 1 100 ? 2.677 3.198 -12.677 1.00 98.75 100 GLY A N 1
ATOM 765 C CA . GLY A 1 100 ? 3.899 2.577 -13.151 1.00 98.75 100 GLY A CA 1
ATOM 766 C C . GLY A 1 100 ? 4.430 3.264 -14.390 1.00 98.75 100 GLY A C 1
ATOM 767 O O . GLY A 1 100 ? 3.696 3.441 -15.368 1.00 98.75 100 GLY A O 1
ATOM 768 N N . ILE A 1 101 ? 5.713 3.593 -14.351 1.00 98.75 101 ILE A N 1
ATOM 769 C CA . ILE A 1 101 ? 6.444 4.190 -15.456 1.00 98.75 101 ILE A CA 1
ATOM 770 C C . ILE A 1 101 ? 7.540 3.204 -15.842 1.00 98.75 101 ILE A C 1
ATOM 772 O O . ILE A 1 101 ? 8.380 2.847 -15.019 1.00 98.75 101 ILE A O 1
ATOM 776 N N . VAL A 1 102 ? 7.507 2.728 -17.082 1.00 98.50 102 VAL A N 1
ATOM 777 C CA . VAL A 1 102 ? 8.441 1.728 -17.600 1.00 98.50 102 VAL A CA 1
ATOM 778 C C . VAL A 1 102 ? 9.345 2.396 -18.621 1.00 98.50 102 VAL A C 1
ATOM 780 O O . VAL A 1 102 ? 8.855 2.971 -19.592 1.00 98.50 102 VAL A O 1
ATOM 783 N N . GLN A 1 103 ? 10.658 2.315 -18.427 1.00 98.00 103 GLN A N 1
ATOM 784 C CA . GLN A 1 103 ? 11.610 2.760 -19.436 1.00 98.00 103 GLN A CA 1
ATOM 785 C C . GLN A 1 103 ? 11.604 1.754 -20.595 1.00 98.00 103 GLN A C 1
ATOM 787 O O . GLN A 1 103 ? 12.149 0.658 -20.468 1.00 98.00 103 GLN A O 1
ATOM 792 N N . SER A 1 104 ? 10.977 2.104 -21.718 1.00 96.94 104 SER A N 1
ATOM 793 C CA . SER A 1 104 ? 10.772 1.196 -22.854 1.00 96.94 104 SER A CA 1
ATOM 794 C C . SER A 1 104 ? 10.932 1.898 -24.200 1.00 96.94 104 SER A C 1
ATOM 796 O O . SER A 1 104 ? 10.833 3.120 -24.280 1.00 96.94 104 SER A O 1
ATOM 798 N N . ASP A 1 105 ? 11.175 1.128 -25.257 1.00 94.69 105 ASP A N 1
ATOM 799 C CA . ASP A 1 105 ? 11.150 1.640 -26.629 1.00 94.69 105 ASP A CA 1
ATOM 800 C C . ASP A 1 105 ? 9.731 2.010 -27.091 1.00 94.69 105 ASP A C 1
ATOM 802 O O . ASP A 1 105 ? 8.734 1.525 -26.548 1.00 94.69 105 ASP A O 1
ATOM 806 N N . ASP A 1 106 ? 9.659 2.872 -28.110 1.00 92.25 106 ASP A N 1
ATOM 807 C CA . ASP A 1 106 ? 8.419 3.470 -28.630 1.00 92.25 106 ASP A CA 1
ATOM 808 C C . ASP A 1 106 ? 7.407 2.421 -29.124 1.00 92.25 106 ASP A C 1
ATOM 810 O O . ASP A 1 106 ? 6.193 2.613 -29.024 1.00 92.25 106 ASP A O 1
ATOM 814 N N . ASP A 1 107 ? 7.907 1.297 -29.642 1.00 91.50 107 ASP A N 1
ATOM 815 C CA . ASP A 1 107 ? 7.083 0.217 -30.184 1.00 91.50 107 ASP A CA 1
ATOM 816 C C . ASP A 1 107 ? 6.652 -0.812 -29.129 1.00 91.50 107 ASP A C 1
ATOM 818 O O . ASP A 1 107 ? 5.780 -1.641 -29.409 1.00 91.50 107 ASP A O 1
ATOM 822 N N . PHE A 1 108 ? 7.198 -0.745 -27.908 1.00 93.44 108 PHE A N 1
ATOM 823 C CA . PHE A 1 108 ? 6.812 -1.640 -26.822 1.00 93.44 108 PHE A CA 1
ATOM 824 C C . PHE A 1 108 ? 5.438 -1.249 -26.268 1.00 93.44 108 PHE A C 1
ATOM 826 O O . PHE A 1 108 ? 5.212 -0.110 -25.855 1.00 93.44 108 PHE A O 1
ATOM 833 N N . LYS A 1 109 ? 4.499 -2.203 -26.227 1.00 93.62 109 LYS A N 1
ATOM 834 C CA . LYS A 1 109 ? 3.089 -1.955 -25.847 1.00 93.62 109 LYS A CA 1
ATOM 835 C C . LYS A 1 109 ? 2.637 -2.800 -24.662 1.00 93.62 109 LYS A C 1
ATOM 837 O O . LYS A 1 109 ? 1.438 -2.948 -24.409 1.00 93.62 109 LYS A O 1
ATOM 842 N N . HIS A 1 110 ? 3.582 -3.418 -23.959 1.00 94.94 110 HIS A N 1
ATOM 843 C CA . HIS A 1 110 ? 3.320 -4.420 -22.928 1.00 94.94 110 HIS A CA 1
ATOM 844 C C . HIS A 1 110 ? 3.784 -3.994 -21.534 1.00 94.94 110 HIS A C 1
ATOM 846 O O . HIS A 1 110 ? 4.073 -4.813 -20.665 1.00 94.94 110 HIS A O 1
ATOM 852 N N . GLN A 1 111 ? 3.765 -2.687 -21.264 1.00 97.56 111 GLN A N 1
ATOM 853 C CA . GLN A 1 111 ? 4.054 -2.130 -19.938 1.00 97.56 111 GLN A CA 1
ATOM 854 C C . GLN A 1 111 ? 3.113 -2.688 -18.865 1.00 97.56 111 GLN A C 1
ATOM 856 O O . GLN A 1 111 ? 3.494 -2.800 -17.704 1.00 97.56 111 GLN A O 1
ATOM 861 N N . HIS A 1 112 ? 1.894 -3.074 -19.251 1.00 97.31 112 HIS A N 1
ATOM 862 C CA . HIS A 1 112 ? 0.946 -3.726 -18.357 1.00 97.31 112 HIS A CA 1
ATOM 863 C C . HIS A 1 112 ? 1.470 -5.071 -17.823 1.00 97.31 112 HIS A C 1
ATOM 865 O O . HIS A 1 112 ? 1.342 -5.293 -16.625 1.00 97.31 112 HIS A O 1
ATOM 871 N N . LEU A 1 113 ? 2.131 -5.888 -18.657 1.00 96.94 113 LEU A N 1
ATOM 872 C CA . LEU A 1 113 ? 2.726 -7.167 -18.240 1.00 96.94 113 LEU A CA 1
ATOM 873 C C . LEU A 1 113 ? 3.905 -6.963 -17.286 1.00 96.94 113 LEU A C 1
ATOM 875 O O . LEU A 1 113 ? 4.062 -7.696 -16.319 1.00 96.94 113 LEU A O 1
ATOM 879 N N . ILE A 1 114 ? 4.718 -5.928 -17.509 1.00 97.50 114 ILE A N 1
ATOM 880 C CA . ILE A 1 114 ? 5.790 -5.556 -16.574 1.00 97.50 114 ILE A CA 1
ATOM 881 C C . ILE A 1 114 ? 5.203 -5.141 -15.225 1.00 97.50 114 ILE A C 1
ATOM 883 O O . ILE A 1 114 ? 5.642 -5.604 -14.174 1.00 97.50 114 ILE A O 1
ATOM 887 N N . MET A 1 115 ? 4.175 -4.294 -15.248 1.00 98.50 115 MET A N 1
ATOM 888 C CA . MET A 1 115 ? 3.547 -3.790 -14.030 1.00 98.50 115 MET A CA 1
ATOM 889 C C . MET A 1 115 ? 2.760 -4.851 -13.257 1.00 98.50 115 MET A C 1
ATOM 891 O O . MET A 1 115 ? 2.496 -4.635 -12.070 1.00 98.50 115 MET A O 1
ATOM 895 N N . ASP A 1 116 ? 2.436 -5.997 -13.866 1.00 98.44 116 ASP A N 1
ATOM 896 C CA . ASP A 1 116 ? 1.883 -7.149 -13.145 1.00 98.44 116 ASP A CA 1
ATOM 897 C C . ASP A 1 116 ? 2.836 -7.624 -12.048 1.00 98.44 116 ASP A C 1
ATOM 899 O O . ASP A 1 116 ? 2.372 -7.987 -10.977 1.00 98.44 116 ASP A O 1
ATOM 903 N N . GLY A 1 117 ? 4.154 -7.457 -12.209 1.00 98.25 117 GLY A N 1
ATOM 904 C CA . GLY A 1 117 ? 5.112 -7.775 -11.150 1.00 98.25 117 GLY A CA 1
ATOM 905 C C . GLY A 1 117 ? 4.845 -7.004 -9.858 1.00 98.25 117 GLY A C 1
ATOM 906 O O . GLY A 1 117 ? 4.820 -7.576 -8.769 1.00 98.25 117 GLY A O 1
ATOM 907 N N . ALA A 1 118 ? 4.570 -5.706 -9.960 1.00 98.56 118 ALA A N 1
ATOM 908 C CA . ALA A 1 118 ? 4.211 -4.920 -8.785 1.00 98.56 118 ALA A CA 1
ATOM 909 C C . ALA A 1 118 ? 2.838 -5.312 -8.230 1.00 98.56 118 ALA A C 1
ATOM 911 O O . ALA A 1 118 ? 2.664 -5.417 -7.014 1.00 98.56 118 ALA A O 1
ATOM 912 N N . SER A 1 119 ? 1.866 -5.536 -9.116 1.00 98.62 119 SER A N 1
ATOM 913 C CA . SER A 1 119 ? 0.512 -5.895 -8.709 1.00 98.62 119 SER A CA 1
ATOM 914 C C . SER A 1 119 ? 0.456 -7.242 -7.993 1.00 98.62 119 SER A C 1
ATOM 916 O O . SER A 1 119 ? -0.211 -7.343 -6.966 1.00 98.62 119 SER A O 1
ATOM 918 N N . ASP A 1 120 ? 1.206 -8.231 -8.470 1.00 98.00 120 ASP A N 1
ATOM 919 C CA . ASP A 1 120 ? 1.298 -9.560 -7.874 1.00 98.00 120 ASP A CA 1
ATOM 920 C C . ASP A 1 120 ? 1.886 -9.490 -6.470 1.00 98.00 120 ASP A C 1
ATOM 922 O O . ASP A 1 120 ? 1.304 -10.044 -5.546 1.00 98.00 120 ASP A O 1
ATOM 926 N N . VAL A 1 121 ? 2.962 -8.721 -6.259 1.00 97.44 121 VAL A N 1
ATOM 927 C CA . VAL A 1 121 ? 3.533 -8.513 -4.914 1.00 97.44 121 VAL A CA 1
ATOM 928 C C . VAL A 1 121 ? 2.498 -7.927 -3.954 1.00 97.44 121 VAL A C 1
ATOM 930 O O . VAL A 1 121 ? 2.390 -8.364 -2.805 1.00 97.44 121 VAL A O 1
ATOM 933 N N . PHE A 1 122 ? 1.714 -6.948 -4.409 1.00 97.62 122 PHE A N 1
ATOM 934 C CA . PHE A 1 122 ? 0.663 -6.363 -3.585 1.00 97.62 122 PHE A CA 1
ATOM 935 C C . PHE A 1 122 ? -0.453 -7.365 -3.261 1.00 97.62 122 PHE A C 1
ATOM 937 O O . PHE A 1 122 ? -0.909 -7.409 -2.119 1.00 97.62 122 PHE A O 1
ATOM 944 N N . MET A 1 123 ? -0.870 -8.197 -4.214 1.00 95.69 123 MET A N 1
ATOM 945 C CA . MET A 1 123 ? -1.876 -9.239 -3.978 1.00 95.69 123 MET A CA 1
ATOM 946 C C . MET A 1 123 ? -1.343 -10.362 -3.078 1.00 95.69 123 MET A C 1
ATOM 948 O O . MET A 1 123 ? -2.020 -10.755 -2.133 1.00 95.69 123 MET A O 1
ATOM 952 N N . GLU A 1 124 ? -0.113 -10.825 -3.301 1.00 94.38 124 GLU A N 1
ATOM 953 C CA . GLU A 1 124 ? 0.555 -11.851 -2.491 1.00 94.38 124 GLU A CA 1
ATOM 954 C C . GLU A 1 124 ? 0.641 -11.439 -1.013 1.00 94.38 124 GLU A C 1
ATOM 956 O O . GLU A 1 124 ? 0.427 -12.261 -0.124 1.00 94.38 124 GLU A O 1
ATOM 961 N N . ILE A 1 125 ? 0.958 -10.169 -0.734 1.00 93.00 125 ILE A N 1
ATOM 962 C CA . ILE A 1 125 ? 1.188 -9.688 0.636 1.00 93.00 125 ILE A CA 1
ATOM 963 C C . ILE A 1 125 ? -0.104 -9.255 1.325 1.00 93.00 125 ILE A C 1
ATOM 965 O O . ILE A 1 125 ? -0.274 -9.540 2.510 1.00 93.00 125 ILE A O 1
ATOM 969 N N . PHE A 1 126 ? -0.991 -8.560 0.612 1.00 92.69 126 PHE A N 1
ATOM 970 C CA . PHE A 1 126 ? -2.164 -7.920 1.209 1.00 92.69 126 PHE A CA 1
ATOM 971 C C . PHE A 1 126 ? -3.485 -8.652 0.924 1.00 92.69 126 PHE A C 1
ATOM 973 O O . PHE A 1 126 ? -4.520 -8.300 1.494 1.00 92.69 126 PHE A O 1
ATOM 980 N N . GLY A 1 127 ? -3.469 -9.664 0.053 1.00 93.38 127 GLY A N 1
ATOM 981 C CA . GLY A 1 127 ? -4.663 -10.340 -0.446 1.00 93.38 127 GLY A CA 1
ATOM 982 C C . GLY A 1 127 ? -5.527 -9.443 -1.336 1.00 93.38 127 GLY A C 1
ATOM 983 O O . GLY A 1 127 ? -5.348 -8.228 -1.408 1.00 93.38 127 GLY A O 1
ATOM 984 N N . ASP A 1 128 ? -6.519 -10.033 -1.995 1.00 92.94 128 ASP A N 1
ATOM 985 C CA . ASP A 1 128 ? -7.323 -9.372 -3.032 1.00 92.94 128 ASP A CA 1
ATOM 986 C C . ASP A 1 128 ? -7.982 -8.068 -2.560 1.00 92.94 128 ASP A C 1
ATOM 988 O O . ASP A 1 128 ? -7.979 -7.052 -3.258 1.00 92.94 128 ASP A O 1
ATOM 992 N N . LYS A 1 129 ? -8.532 -8.055 -1.343 1.00 89.50 129 LYS A N 1
ATOM 993 C CA . LYS A 1 129 ? -9.303 -6.912 -0.834 1.00 89.50 129 LYS A CA 1
ATOM 994 C C . LYS A 1 129 ? -8.484 -5.642 -0.697 1.00 89.50 129 LYS A C 1
ATOM 996 O O . LYS A 1 129 ? -8.959 -4.570 -1.072 1.00 89.50 129 LYS A O 1
ATOM 1001 N N . VAL A 1 130 ? -7.281 -5.765 -0.157 1.00 94.81 130 VAL A N 1
ATOM 1002 C CA . VAL A 1 130 ? -6.390 -4.633 0.102 1.00 94.81 130 VAL A CA 1
ATOM 1003 C C . VAL A 1 130 ? -5.464 -4.414 -1.096 1.00 94.81 130 VAL A C 1
ATOM 1005 O O . VAL A 1 130 ? -5.219 -3.270 -1.480 1.00 94.81 130 VAL A O 1
ATOM 1008 N N . GLY A 1 131 ? -5.010 -5.510 -1.710 1.00 95.69 131 GLY A N 1
ATOM 1009 C CA . GLY A 1 131 ? -4.027 -5.559 -2.782 1.00 95.69 131 GLY A CA 1
ATOM 1010 C C . GLY A 1 131 ? -4.552 -5.178 -4.163 1.00 95.69 131 GLY A C 1
ATOM 1011 O O . GLY A 1 131 ? -3.791 -4.576 -4.910 1.00 95.69 131 GLY A O 1
ATOM 1012 N N . TYR A 1 132 ? -5.820 -5.435 -4.525 1.00 96.62 132 TYR A N 1
ATOM 1013 C CA . TYR A 1 132 ? -6.355 -4.942 -5.806 1.00 96.62 132 TYR A CA 1
ATOM 1014 C C . TYR A 1 132 ? -6.441 -3.417 -5.819 1.00 96.62 132 TYR A C 1
ATOM 1016 O O . TYR A 1 132 ? -6.967 -2.813 -4.885 1.00 96.62 132 TYR A O 1
ATOM 1024 N N . HIS A 1 133 ? -6.006 -2.796 -6.910 1.00 98.50 133 HIS A N 1
ATOM 1025 C CA . HIS A 1 133 ? -5.894 -1.344 -7.031 1.00 98.50 133 HIS A CA 1
ATOM 1026 C C . HIS A 1 133 ? -6.265 -0.872 -8.433 1.00 98.50 133 HIS A C 1
ATOM 1028 O O . HIS A 1 133 ? -6.132 -1.603 -9.416 1.00 98.50 133 HIS A O 1
ATOM 1034 N N . ALA A 1 134 ? -6.670 0.396 -8.544 1.00 98.62 134 ALA A N 1
ATOM 1035 C CA . ALA A 1 134 ? -6.649 1.056 -9.840 1.00 98.62 134 ALA A CA 1
ATOM 1036 C C . ALA A 1 134 ? -5.192 1.166 -10.315 1.00 98.62 134 ALA A C 1
ATOM 1038 O O . ALA A 1 134 ? -4.288 1.410 -9.513 1.00 98.62 134 ALA A O 1
ATOM 1039 N N . ARG A 1 135 ? -4.946 1.042 -11.621 1.00 98.56 135 ARG A N 1
ATOM 1040 C CA . ARG A 1 135 ? -3.582 1.073 -12.169 1.00 98.56 135 ARG A CA 1
ATOM 1041 C C . ARG A 1 135 ? -3.488 1.914 -13.431 1.00 98.56 135 ARG A C 1
ATOM 1043 O O . ARG A 1 135 ? -4.458 2.029 -14.172 1.00 98.56 135 ARG A O 1
ATOM 1050 N N . SER A 1 136 ? -2.337 2.538 -13.636 1.00 98.62 136 SER A N 1
ATOM 1051 C CA . SER A 1 136 ? -1.903 3.080 -14.925 1.00 98.62 136 SER A CA 1
ATOM 1052 C C . SER A 1 136 ? -0.473 2.598 -15.160 1.00 98.62 136 SER A C 1
ATOM 1054 O O . SER A 1 136 ? 0.331 2.641 -14.233 1.00 98.62 136 SER A O 1
ATOM 1056 N N . ALA A 1 137 ? -0.180 2.114 -16.363 1.00 98.44 137 ALA A N 1
ATOM 1057 C CA . ALA A 1 137 ? 1.139 1.640 -16.768 1.00 98.44 137 ALA A CA 1
ATOM 1058 C C . ALA A 1 137 ? 1.494 2.325 -18.088 1.00 98.44 137 ALA A C 1
ATOM 1060 O O . ALA A 1 137 ? 0.754 2.171 -19.061 1.00 98.44 137 ALA A O 1
ATOM 1061 N N . ILE A 1 138 ? 2.565 3.115 -18.103 1.00 97.94 138 ILE A N 1
ATOM 1062 C CA . ILE A 1 138 ? 2.987 3.880 -19.282 1.00 97.94 138 ILE A CA 1
ATOM 1063 C C . ILE A 1 138 ? 4.448 3.604 -19.626 1.00 97.94 138 ILE A C 1
ATOM 1065 O O . ILE A 1 138 ? 5.242 3.258 -18.752 1.00 97.94 138 ILE A O 1
ATOM 1069 N N . GLY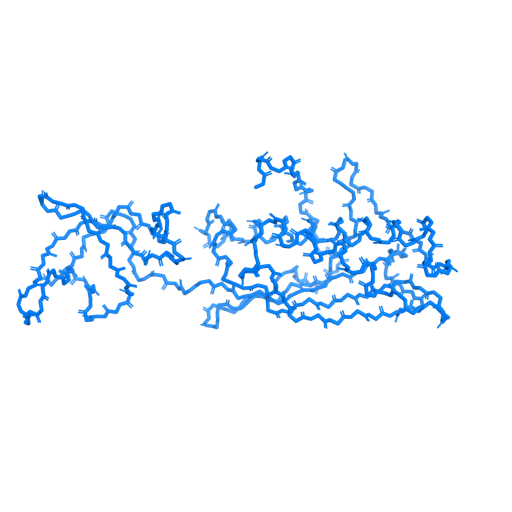 A 1 139 ? 4.790 3.777 -20.901 1.00 97.69 139 GLY A N 1
ATOM 1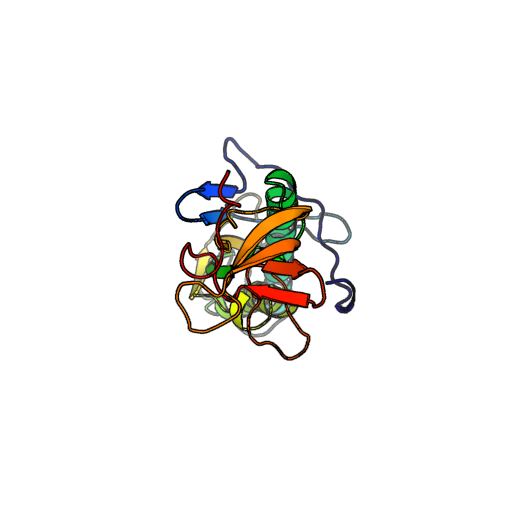070 C CA . GLY A 1 139 ? 6.173 3.806 -21.366 1.00 97.69 139 GLY A CA 1
ATOM 1071 C C . GLY A 1 139 ? 6.777 5.207 -21.252 1.00 97.69 139 GLY A C 1
ATOM 1072 O O . GLY A 1 139 ? 6.067 6.207 -21.371 1.00 97.69 139 GLY A O 1
ATOM 1073 N N . THR A 1 140 ? 8.089 5.278 -21.046 1.00 97.56 140 THR A N 1
ATOM 1074 C CA . THR A 1 140 ? 8.900 6.497 -21.149 1.00 97.56 140 THR A CA 1
ATOM 1075 C C . THR A 1 140 ? 10.246 6.187 -21.797 1.00 97.56 140 THR A C 1
ATOM 1077 O O . THR A 1 140 ? 10.755 5.071 -21.700 1.00 97.56 140 THR A O 1
ATOM 1080 N N . ASN A 1 141 ? 10.869 7.198 -22.398 1.00 94.88 141 ASN A N 1
ATOM 1081 C CA . ASN A 1 141 ? 12.151 7.041 -23.086 1.00 94.88 141 ASN A CA 1
ATOM 1082 C C . ASN A 1 141 ? 13.329 6.922 -22.111 1.00 94.88 141 ASN A C 1
ATOM 1084 O O . ASN A 1 141 ? 14.363 6.353 -22.462 1.00 94.88 141 ASN A O 1
ATOM 1088 N N . THR A 1 142 ? 13.189 7.490 -20.911 1.00 96.25 142 THR A N 1
ATOM 1089 C CA . THR A 1 142 ? 14.222 7.501 -19.871 1.00 96.25 142 THR A CA 1
ATOM 1090 C C . THR A 1 142 ? 13.604 7.703 -18.490 1.00 96.25 142 THR A C 1
ATOM 1092 O O . THR A 1 142 ? 12.581 8.384 -18.355 1.00 96.25 142 THR A O 1
ATOM 1095 N N . LEU A 1 143 ? 14.248 7.130 -17.475 1.00 97.19 143 LEU A N 1
ATOM 1096 C CA . LEU A 1 143 ? 13.993 7.382 -16.062 1.00 97.19 143 LEU A CA 1
ATOM 1097 C C . LEU A 1 143 ? 15.275 7.850 -15.348 1.00 97.19 143 LEU A C 1
ATOM 1099 O O . LEU A 1 143 ? 16.390 7.579 -15.810 1.00 97.19 143 LEU A O 1
ATOM 1103 N N . PRO A 1 144 ? 15.153 8.553 -14.206 1.00 94.69 144 PRO A N 1
ATOM 1104 C CA . PRO A 1 144 ? 16.301 8.915 -13.385 1.00 94.69 144 PRO A CA 1
ATOM 1105 C C . PRO A 1 144 ? 17.172 7.699 -13.053 1.00 94.69 144 PRO A C 1
ATOM 1107 O O . PRO A 1 144 ? 16.665 6.640 -12.702 1.00 94.69 144 PRO A O 1
ATOM 1110 N N . LEU A 1 145 ? 18.497 7.866 -13.120 1.00 95.12 145 LEU A N 1
ATOM 1111 C CA . LEU A 1 145 ? 19.473 6.794 -12.861 1.00 95.12 145 LEU A CA 1
ATOM 1112 C C . LEU A 1 145 ? 19.379 5.594 -13.826 1.00 95.12 145 LEU A C 1
ATOM 1114 O O . LEU A 1 145 ? 19.939 4.544 -13.518 1.00 95.12 145 LEU A O 1
ATOM 1118 N N . ASP A 1 146 ? 18.712 5.758 -14.974 1.00 96.50 146 ASP A N 1
ATOM 1119 C CA . ASP A 1 146 ? 18.511 4.714 -15.990 1.00 96.50 146 ASP A CA 1
ATOM 1120 C C . ASP A 1 146 ? 17.749 3.487 -15.461 1.00 96.50 146 ASP A C 1
ATOM 1122 O O . ASP A 1 146 ? 17.980 2.360 -15.895 1.00 96.50 146 ASP A O 1
ATOM 1126 N N . VAL A 1 147 ? 16.866 3.672 -14.472 1.00 97.50 147 VAL A N 1
ATOM 1127 C CA . VAL A 1 147 ? 16.092 2.557 -13.909 1.00 97.50 147 VAL A CA 1
ATOM 1128 C C . VAL A 1 147 ? 15.124 1.970 -14.925 1.00 97.50 147 VAL A C 1
ATOM 1130 O O . VAL A 1 147 ? 14.526 2.679 -15.725 1.00 97.50 147 VAL A O 1
ATOM 1133 N N . THR A 1 148 ? 14.903 0.661 -14.842 1.00 98.19 148 THR A N 1
ATOM 1134 C CA . THR A 1 148 ? 13.961 -0.021 -15.739 1.00 98.19 148 THR A CA 1
ATOM 1135 C C . THR A 1 148 ? 12.513 0.386 -15.478 1.00 98.19 148 THR A C 1
ATOM 1137 O O . THR A 1 148 ? 11.721 0.518 -16.411 1.00 98.19 148 THR A O 1
ATOM 1140 N N . VAL A 1 149 ? 12.158 0.595 -14.209 1.00 98.56 149 VAL A N 1
ATOM 1141 C CA . VAL A 1 149 ? 10.816 1.009 -13.788 1.00 98.56 149 VAL A CA 1
ATOM 1142 C C . VAL A 1 149 ? 10.888 1.993 -12.628 1.00 98.56 149 VAL A C 1
ATOM 1144 O O . VAL A 1 149 ? 11.804 1.935 -11.810 1.00 98.56 149 VAL A O 1
ATOM 1147 N N . GLU A 1 150 ? 9.880 2.846 -12.520 1.00 98.56 150 GLU A N 1
ATOM 1148 C CA . GLU A 1 150 ? 9.610 3.672 -11.346 1.00 98.56 150 GLU A CA 1
ATOM 1149 C C . GLU A 1 150 ? 8.124 3.548 -11.001 1.00 98.56 150 GLU A C 1
ATOM 1151 O O . GLU A 1 150 ? 7.263 3.594 -11.886 1.00 98.56 150 GLU A O 1
ATOM 1156 N N . ILE A 1 151 ? 7.823 3.318 -9.721 1.00 98.75 151 ILE A N 1
ATOM 1157 C CA . ILE A 1 151 ? 6.457 3.040 -9.263 1.00 98.75 151 ILE A CA 1
ATOM 1158 C C . ILE A 1 151 ? 6.103 3.940 -8.091 1.00 98.75 151 ILE A C 1
ATOM 1160 O O . ILE A 1 151 ? 6.826 3.990 -7.101 1.00 98.75 151 ILE A O 1
ATOM 1164 N N . GLU A 1 152 ? 4.946 4.581 -8.171 1.00 98.38 152 GLU A N 1
ATOM 1165 C CA . GLU A 1 152 ? 4.330 5.302 -7.061 1.00 98.38 152 GLU A CA 1
ATOM 1166 C C . GLU A 1 152 ? 2.957 4.708 -6.728 1.00 98.38 152 GLU A C 1
ATOM 1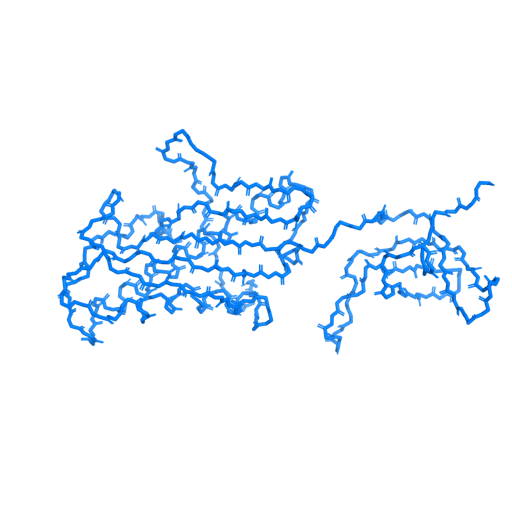168 O O . GLU A 1 152 ? 2.332 4.006 -7.538 1.00 98.38 152 GLU A O 1
ATOM 1173 N N . CYS A 1 153 ? 2.465 4.975 -5.519 1.00 98.50 153 CYS A N 1
ATOM 1174 C CA . CYS A 1 153 ? 1.143 4.515 -5.116 1.00 98.50 153 CYS A CA 1
ATOM 1175 C C . CYS A 1 153 ? 0.455 5.443 -4.114 1.00 98.50 153 CYS A C 1
ATOM 1177 O O . CYS A 1 153 ? 1.079 6.242 -3.415 1.00 98.50 153 CYS A O 1
ATOM 1179 N N . ILE A 1 154 ? -0.868 5.312 -4.050 1.00 98.69 154 ILE A N 1
ATOM 1180 C CA . ILE A 1 154 ? -1.718 5.999 -3.079 1.00 98.69 154 ILE A CA 1
ATOM 1181 C C . ILE A 1 154 ? -2.350 4.945 -2.180 1.00 98.69 154 ILE A C 1
ATOM 1183 O O . ILE A 1 154 ? -3.041 4.034 -2.652 1.00 98.69 154 ILE A O 1
ATOM 1187 N N . ILE A 1 155 ? -2.139 5.088 -0.878 1.00 98.12 155 ILE A N 1
ATOM 1188 C CA . ILE A 1 155 ? -2.550 4.127 0.140 1.00 98.12 155 ILE A CA 1
ATOM 1189 C C . ILE A 1 155 ? -3.560 4.781 1.076 1.00 98.12 155 ILE A C 1
ATOM 1191 O O . ILE A 1 155 ? -3.342 5.886 1.562 1.00 98.12 155 ILE A O 1
ATOM 1195 N N . LYS A 1 156 ? -4.652 4.078 1.362 1.00 97.12 156 LYS A N 1
ATOM 1196 C CA . LYS A 1 156 ? -5.601 4.425 2.417 1.00 97.12 156 LYS A CA 1
ATOM 1197 C C . LYS A 1 156 ? -5.289 3.585 3.650 1.00 97.12 156 LYS A C 1
ATOM 1199 O O . LYS A 1 156 ? -5.174 2.361 3.550 1.00 97.12 156 LYS A O 1
ATOM 1204 N N . LEU A 1 157 ? -5.163 4.234 4.801 1.00 93.69 157 LEU A N 1
ATOM 1205 C CA . LEU A 1 157 ? -5.060 3.564 6.091 1.00 93.69 157 LEU A CA 1
ATOM 1206 C C . LEU A 1 157 ? -6.427 3.453 6.766 1.00 93.69 157 LEU A C 1
ATOM 1208 O O . LEU A 1 157 ? -7.277 4.332 6.602 1.00 93.69 157 LEU A O 1
ATOM 1212 N N . LYS A 1 158 ? -6.580 2.407 7.585 1.00 88.94 158 LYS A N 1
ATOM 1213 C CA . LYS A 1 158 ? -7.751 2.198 8.447 1.00 88.94 158 LYS A CA 1
ATOM 1214 C C . LYS A 1 158 ? -7.960 3.406 9.362 1.00 88.94 158 LYS A C 1
ATOM 1216 O O . LYS A 1 158 ? -6.960 3.998 9.760 1.00 88.94 158 LYS A O 1
ATOM 1221 N N . PRO A 1 159 ? -9.195 3.747 9.769 1.00 84.62 159 PRO A N 1
ATOM 1222 C CA . PRO A 1 159 ? -9.472 4.845 10.701 1.00 84.62 159 PRO A CA 1
ATOM 1223 C C . PRO A 1 159 ? -8.671 4.777 12.010 1.00 84.62 159 PRO A C 1
ATOM 1225 O O . PRO A 1 159 ? -8.224 3.707 12.423 1.00 84.62 159 PRO A O 1
ATOM 1228 N N . LEU A 1 160 ? -8.453 5.930 12.657 1.00 85.12 160 LEU A N 1
ATOM 1229 C CA . LEU A 1 160 ? -7.844 5.944 13.991 1.00 85.12 160 LEU A CA 1
ATOM 1230 C C . LEU A 1 160 ? -8.901 5.479 14.984 1.00 85.12 160 LEU A C 1
ATOM 1232 O O . LEU A 1 160 ? -10.043 5.931 14.936 1.00 85.12 160 LEU A O 1
ATOM 1236 N N . LEU A 1 161 ? -8.499 4.590 15.880 1.00 88.75 161 LEU A N 1
ATOM 1237 C CA . LEU A 1 161 ? -9.340 4.129 16.970 1.00 88.75 161 LEU A CA 1
ATOM 1238 C C . LEU A 1 161 ? -9.210 5.096 18.151 1.00 88.75 161 LEU A C 1
ATOM 1240 O O . LEU A 1 161 ? -8.101 5.488 18.513 1.00 88.75 161 LEU A O 1
ATOM 1244 N N . ARG A 1 162 ? -10.343 5.500 18.735 1.00 92.44 162 ARG A N 1
ATOM 1245 C CA . ARG A 1 162 ? -10.415 6.451 19.860 1.00 92.44 162 ARG A CA 1
ATOM 1246 C C . ARG A 1 162 ? -9.807 5.923 21.158 1.00 92.44 162 ARG A C 1
ATOM 1248 O O . ARG A 1 162 ? -9.429 6.721 22.012 1.00 92.44 162 ARG A O 1
ATOM 1255 N N . PHE A 1 163 ? -9.734 4.605 21.323 1.00 94.00 163 PHE A N 1
ATOM 1256 C CA . PHE A 1 163 ? -9.332 3.979 22.578 1.00 94.00 163 PHE A CA 1
ATOM 1257 C C . PHE A 1 163 ? -8.126 3.051 22.415 1.00 94.00 163 PHE A C 1
ATOM 1259 O O . PHE A 1 163 ? -7.890 2.488 21.348 1.00 94.00 163 PHE A O 1
ATOM 1266 N N . ASN A 1 164 ? -7.376 2.864 23.503 1.00 92.25 164 ASN A N 1
ATOM 1267 C CA . ASN A 1 164 ? -6.138 2.082 23.514 1.00 92.25 164 ASN A CA 1
ATOM 1268 C C . ASN A 1 164 ? -6.276 0.776 24.305 1.00 92.25 164 ASN A C 1
ATOM 1270 O O . ASN A 1 164 ? -7.106 0.660 25.207 1.00 92.25 164 ASN A O 1
ATOM 1274 N N . VAL A 1 165 ? -5.409 -0.201 24.019 1.00 93.75 165 VAL A N 1
ATOM 1275 C CA . VAL A 1 165 ? -5.293 -1.419 24.841 1.00 93.75 165 VAL A CA 1
ATOM 1276 C C . VAL A 1 165 ? -5.002 -1.045 26.298 1.00 93.75 165 VAL A C 1
ATOM 1278 O O . VAL A 1 165 ? -4.164 -0.190 26.576 1.00 93.75 165 VAL A O 1
ATOM 1281 N N . GLY A 1 166 ? -5.706 -1.684 27.231 1.00 95.31 166 GLY A N 1
ATOM 1282 C CA . GLY A 1 166 ? -5.640 -1.414 28.667 1.00 95.31 166 GLY A CA 1
ATOM 1283 C C . GLY A 1 166 ? -6.578 -0.304 29.148 1.00 95.31 166 GLY A C 1
ATOM 1284 O O . GLY A 1 166 ? -6.753 -0.151 30.356 1.00 95.31 166 GLY A O 1
ATOM 1285 N N . GLN A 1 167 ? -7.212 0.450 28.245 1.00 96.31 167 GLN A N 1
ATOM 1286 C CA . GLN A 1 167 ? -8.176 1.482 28.618 1.00 96.31 167 GLN A CA 1
ATOM 1287 C C . GLN A 1 167 ? -9.515 0.860 29.029 1.00 96.31 167 GLN A C 1
ATOM 1289 O O . GLN A 1 167 ? -10.009 -0.065 28.379 1.00 96.31 167 GLN A O 1
ATOM 1294 N N . ASN A 1 168 ? -10.110 1.397 30.097 1.00 97.50 168 ASN A N 1
ATOM 1295 C CA . ASN A 1 168 ? -11.476 1.061 30.483 1.00 97.50 168 ASN A CA 1
ATOM 1296 C C . ASN A 1 168 ? -12.480 1.866 29.657 1.00 97.50 168 ASN A C 1
ATOM 1298 O O . ASN A 1 168 ? -12.310 3.070 29.459 1.00 97.50 168 ASN A O 1
ATOM 1302 N N . VAL A 1 169 ? -13.535 1.192 29.219 1.00 97.19 169 VAL A N 1
ATOM 1303 C CA . VAL A 1 169 ? -14.600 1.721 28.363 1.00 97.19 169 VAL A CA 1
ATOM 1304 C C . VAL A 1 169 ? -15.947 1.173 28.817 1.00 97.19 169 VAL A C 1
ATOM 1306 O O . VAL A 1 169 ? -16.014 0.091 29.398 1.00 97.19 169 VAL A O 1
ATOM 1309 N N . GLU A 1 170 ? -17.021 1.902 28.533 1.00 96.88 170 GLU A N 1
ATOM 1310 C CA . GLU A 1 170 ? -18.377 1.357 28.575 1.00 96.88 170 GLU A CA 1
ATOM 1311 C C . GLU A 1 170 ? -18.731 0.807 27.193 1.00 96.88 170 GLU A C 1
ATOM 1313 O O . GLU A 1 170 ? -18.590 1.507 26.186 1.00 96.88 170 GLU A O 1
ATOM 1318 N N . CYS A 1 171 ? -19.209 -0.435 27.143 1.00 95.69 171 CYS A N 1
ATOM 1319 C CA . CYS A 1 171 ? -19.633 -1.094 25.912 1.00 95.69 171 CYS A CA 1
ATOM 1320 C C . CYS A 1 171 ? -21.098 -1.509 25.990 1.00 95.69 171 CYS A C 1
ATOM 1322 O O . CYS A 1 171 ? -21.564 -1.998 27.020 1.00 95.69 171 CYS A O 1
ATOM 1324 N N . LYS A 1 172 ? -21.806 -1.356 24.872 1.00 95.50 172 LYS A N 1
ATOM 1325 C CA . LYS A 1 172 ? -23.189 -1.797 24.740 1.00 95.50 172 LYS A CA 1
ATOM 1326 C C . LYS A 1 172 ? -23.252 -3.322 24.637 1.00 95.50 172 LYS A C 1
ATOM 1328 O O . LYS A 1 172 ? -22.610 -3.911 23.771 1.00 95.50 172 LYS A O 1
ATOM 1333 N N . VAL A 1 173 ? -24.024 -3.963 25.516 1.00 94.81 173 VAL A N 1
ATOM 1334 C CA . VAL A 1 173 ? -24.111 -5.437 25.628 1.00 94.81 173 VAL A CA 1
ATOM 1335 C C . VAL A 1 173 ? -25.494 -6.005 25.313 1.00 94.81 173 VAL A C 1
ATOM 1337 O O . VAL A 1 173 ? -25.672 -7.223 25.291 1.00 94.81 173 VAL A O 1
ATOM 1340 N N . GLY A 1 174 ? -26.471 -5.139 25.060 1.00 91.50 174 GLY A N 1
ATOM 1341 C CA . GLY A 1 174 ? -27.850 -5.518 24.790 1.00 91.50 174 GLY A CA 1
ATOM 1342 C C . GLY A 1 174 ? -28.622 -4.416 24.059 1.00 91.50 174 GLY A C 1
ATOM 1343 O O . GLY A 1 174 ? -28.078 -3.341 23.788 1.00 91.50 174 GLY A O 1
ATOM 1344 N N . PRO A 1 175 ? -29.876 -4.687 23.666 1.00 89.81 175 PRO A N 1
ATOM 1345 C CA . PRO A 1 175 ? -30.665 -3.772 22.849 1.00 89.81 175 PRO A CA 1
ATOM 1346 C C . PRO A 1 175 ? -31.186 -2.546 23.617 1.00 89.81 175 PRO A C 1
ATOM 1348 O O . PRO A 1 175 ? -31.488 -1.529 22.989 1.00 89.81 175 PRO A O 1
ATOM 1351 N N . ASN A 1 176 ? -31.291 -2.600 24.949 1.00 90.56 176 ASN A N 1
ATOM 1352 C CA . ASN A 1 176 ? -31.900 -1.527 25.735 1.00 90.56 176 ASN A CA 1
ATOM 1353 C C . ASN A 1 176 ? -30.959 -0.322 25.888 1.00 90.56 176 ASN A C 1
ATOM 1355 O O . ASN A 1 176 ? -29.757 -0.391 25.613 1.00 90.56 176 ASN A O 1
ATOM 1359 N N . SER A 1 177 ? -31.503 0.828 26.297 1.00 83.81 177 SER A N 1
ATOM 1360 C CA . SER A 1 177 ? -30.713 2.052 26.512 1.00 83.81 177 SER A CA 1
ATOM 1361 C C . SER A 1 177 ? -29.652 1.886 27.595 1.00 83.81 177 SER A C 1
ATOM 1363 O O . SER A 1 177 ? -28.567 2.448 27.453 1.00 83.81 177 SER A O 1
ATOM 1365 N N . ASP A 1 178 ? -29.962 1.083 28.613 1.00 88.25 178 ASP A N 1
ATOM 1366 C CA . ASP A 1 178 ? -29.192 0.966 29.854 1.00 88.25 178 ASP A CA 1
ATOM 1367 C C . ASP A 1 178 ? -28.277 -0.270 29.861 1.00 88.25 178 ASP A C 1
ATOM 1369 O O . ASP A 1 178 ? -27.556 -0.501 30.829 1.00 88.25 178 ASP A O 1
ATOM 1373 N N . ASP A 1 179 ? -28.264 -1.041 28.768 1.00 93.81 179 ASP A N 1
ATOM 1374 C CA . ASP A 1 179 ? -27.456 -2.254 28.615 1.00 93.81 179 ASP A CA 1
ATOM 1375 C C . ASP A 1 179 ? -25.987 -1.903 28.317 1.00 93.81 179 ASP A C 1
ATOM 1377 O O . ASP A 1 179 ? -25.478 -2.149 27.218 1.00 93.81 179 ASP A O 1
ATOM 1381 N N . TRP A 1 180 ? -25.310 -1.309 29.298 1.00 96.06 180 TRP A N 1
ATOM 1382 C CA . TRP A 1 180 ? -23.894 -0.959 29.245 1.00 96.06 180 TRP A CA 1
ATOM 1383 C C . TRP A 1 180 ? -23.120 -1.691 30.334 1.00 96.06 180 TRP A C 1
ATOM 1385 O O . TRP A 1 180 ? -23.504 -1.694 31.502 1.00 96.06 180 TRP A O 1
ATOM 1395 N N . GLU A 1 181 ? -21.993 -2.282 29.955 1.00 96.31 181 GLU A N 1
ATOM 1396 C CA . GLU A 1 181 ? -21.046 -2.880 30.891 1.00 96.31 181 GLU A CA 1
ATOM 1397 C C . GLU A 1 181 ? -19.675 -2.216 30.729 1.00 96.31 181 GLU A C 1
ATOM 1399 O O . GLU A 1 181 ? -19.246 -1.906 29.615 1.00 96.31 181 GLU A O 1
ATOM 1404 N N . ILE A 1 182 ? -18.970 -2.015 31.846 1.00 97.00 182 ILE A N 1
ATOM 1405 C CA . ILE A 1 182 ? -17.580 -1.552 31.825 1.00 97.00 182 ILE A CA 1
ATOM 1406 C C . ILE A 1 182 ? -16.667 -2.738 31.510 1.00 97.00 182 ILE A C 1
ATOM 1408 O O . ILE A 1 182 ? -16.767 -3.802 32.128 1.00 97.00 182 ILE A O 1
ATOM 1412 N N . GLY A 1 183 ? -15.735 -2.531 30.588 1.00 97.06 183 GLY A N 1
ATOM 1413 C CA . GLY A 1 183 ? -14.682 -3.483 30.267 1.00 97.06 183 GLY A CA 1
ATOM 1414 C C . GLY A 1 183 ? -13.358 -2.815 29.959 1.00 97.06 183 GLY A C 1
ATOM 1415 O O . GLY A 1 183 ? -13.260 -1.594 29.878 1.00 97.06 183 GLY A O 1
ATOM 1416 N N . THR A 1 184 ? -12.340 -3.642 29.760 1.00 98.12 184 THR A N 1
ATOM 1417 C CA . THR A 1 184 ? -10.995 -3.204 29.383 1.00 98.12 184 THR A CA 1
ATOM 1418 C C . THR A 1 184 ? -10.689 -3.650 27.963 1.00 98.12 184 THR A C 1
ATOM 1420 O O . THR A 1 184 ? -10.875 -4.822 27.622 1.00 98.12 184 THR A O 1
ATOM 1423 N N . ILE A 1 185 ? -10.188 -2.741 27.129 1.00 97.50 185 ILE A N 1
ATOM 1424 C CA . ILE A 1 185 ? -9.743 -3.091 25.777 1.00 97.50 185 ILE A CA 1
ATOM 1425 C C . ILE A 1 185 ? -8.514 -3.984 25.873 1.00 97.50 185 ILE A C 1
ATOM 1427 O O . ILE A 1 185 ? -7.546 -3.677 26.564 1.00 97.50 185 ILE A O 1
ATOM 1431 N N . THR A 1 186 ? -8.549 -5.091 25.149 1.00 96.62 186 THR A N 1
ATOM 1432 C CA . THR A 1 186 ? -7.490 -6.109 25.144 1.00 96.62 186 THR A CA 1
ATOM 1433 C C . THR A 1 186 ? -6.757 -6.171 23.814 1.00 96.62 186 THR A C 1
ATOM 1435 O O . THR A 1 186 ? -5.564 -6.456 23.796 1.00 96.62 186 THR A O 1
ATOM 1438 N N . GLN A 1 187 ? -7.435 -5.832 22.716 1.00 92.81 187 GLN A N 1
ATOM 1439 C CA . GLN A 1 187 ? -6.856 -5.825 21.379 1.00 92.81 187 GLN A CA 1
ATOM 1440 C C . GLN A 1 187 ? -7.542 -4.774 20.498 1.00 92.81 187 GLN A C 1
ATOM 1442 O O . GLN A 1 187 ? -8.748 -4.553 20.617 1.00 92.81 187 GLN A O 1
ATOM 1447 N N . LEU A 1 188 ? -6.767 -4.144 19.612 1.00 90.75 188 LEU A N 1
ATOM 1448 C CA . LEU A 1 188 ? -7.253 -3.264 18.544 1.00 90.75 188 LEU A CA 1
ATOM 1449 C C . LEU A 1 188 ? -7.329 -4.035 17.227 1.00 90.75 188 LEU A C 1
ATOM 1451 O O . LEU A 1 188 ? -6.507 -4.923 17.000 1.00 90.75 188 LEU A O 1
ATOM 1455 N N . ASN A 1 189 ? -8.263 -3.670 16.347 1.00 87.00 189 ASN A N 1
ATOM 1456 C CA . ASN A 1 189 ? -8.483 -4.347 15.062 1.00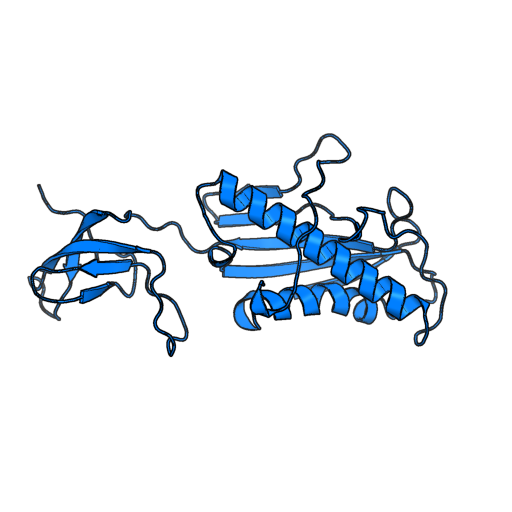 87.00 189 ASN A CA 1
ATOM 1457 C C . ASN A 1 189 ? -8.610 -5.876 15.228 1.00 87.00 189 ASN A C 1
ATOM 1459 O O . ASN A 1 189 ? -8.010 -6.652 14.484 1.00 87.00 189 ASN A O 1
ATOM 1463 N N . TYR A 1 190 ? -9.369 -6.306 16.238 1.00 91.00 190 TYR A N 1
ATOM 1464 C CA . TYR A 1 190 ? -9.584 -7.710 16.567 1.00 91.00 190 TYR A CA 1
ATOM 1465 C C . TYR A 1 190 ? -10.256 -8.470 15.426 1.00 91.00 190 TYR A C 1
ATOM 1467 O O . TYR A 1 190 ? -11.234 -7.997 14.846 1.00 91.00 190 TYR A O 1
ATOM 1475 N N . LYS A 1 191 ? -9.764 -9.669 15.119 1.00 89.00 191 LYS A N 1
ATOM 1476 C CA . LYS A 1 191 ? -10.291 -10.491 14.034 1.00 89.00 191 LYS A CA 1
ATOM 1477 C C . LYS A 1 191 ? -10.228 -11.972 14.401 1.00 89.00 191 LYS A C 1
ATOM 1479 O O . LYS A 1 191 ? -9.168 -12.461 14.779 1.00 89.00 191 LYS A O 1
ATOM 1484 N N . GLU A 1 192 ? -11.350 -12.666 14.240 1.00 89.81 192 GLU A N 1
ATOM 1485 C CA . GLU A 1 192 ? -11.418 -14.131 14.302 1.00 89.81 192 GLU A CA 1
ATOM 1486 C C . GLU A 1 192 ? -10.993 -14.757 12.969 1.00 89.81 192 GLU A C 1
ATOM 1488 O O . GLU A 1 192 ? -11.092 -14.125 11.914 1.00 89.81 192 GLU A O 1
ATOM 1493 N N . GLN A 1 193 ? -10.570 -16.022 12.999 1.00 82.56 193 GLN A N 1
ATOM 1494 C CA . GLN A 1 193 ? -10.064 -16.731 11.817 1.00 82.56 193 GLN A CA 1
ATOM 1495 C C . GLN A 1 193 ? -11.049 -16.715 10.633 1.00 82.56 193 GLN A C 1
ATOM 1497 O O . GLN A 1 193 ? -10.636 -16.483 9.498 1.00 82.56 193 GLN A O 1
ATOM 1502 N N . ASP A 1 194 ? -12.343 -16.882 10.910 1.00 87.31 194 ASP A N 1
ATOM 1503 C CA . ASP A 1 194 ? -13.395 -16.968 9.888 1.00 87.31 194 ASP A CA 1
ATOM 1504 C C . ASP A 1 194 ? -14.043 -15.615 9.560 1.00 87.31 194 ASP A C 1
ATOM 1506 O O . ASP A 1 194 ? -14.999 -15.540 8.786 1.00 87.31 194 ASP A O 1
ATOM 1510 N N . TRP A 1 195 ? -13.569 -14.521 10.163 1.00 84.38 195 TRP A N 1
ATOM 1511 C CA . TRP A 1 195 ? -14.153 -13.211 9.915 1.00 84.38 195 TRP A CA 1
ATOM 1512 C C . TRP A 1 195 ? -13.657 -12.595 8.622 1.00 84.38 195 TRP A C 1
ATOM 1514 O O . TRP A 1 195 ? -12.475 -12.602 8.277 1.00 84.38 195 TRP A O 1
ATOM 1524 N N . GLU A 1 196 ? -14.588 -11.945 7.941 1.00 76.06 196 GLU A N 1
ATOM 1525 C CA . GLU A 1 196 ? -14.282 -11.194 6.742 1.00 76.06 196 GLU A CA 1
ATOM 1526 C C . GLU A 1 196 ? -13.545 -9.879 7.067 1.00 76.06 196 GLU A C 1
ATOM 1528 O O . GLU A 1 196 ? -12.562 -9.543 6.402 1.00 76.06 196 GLU A O 1
ATOM 1533 N N . ASN A 1 197 ? -13.974 -9.175 8.122 1.00 80.50 197 ASN A N 1
ATOM 1534 C CA . ASN A 1 197 ? -13.438 -7.883 8.564 1.00 80.50 197 ASN A CA 1
ATOM 1535 C C . ASN A 1 197 ? -13.076 -7.916 10.057 1.00 80.50 197 ASN A C 1
ATOM 1537 O O . ASN A 1 197 ? -13.641 -8.697 10.818 1.00 80.50 197 ASN A O 1
ATOM 1541 N N . SER A 1 198 ? -12.146 -7.059 10.481 1.00 87.38 198 SER A N 1
ATOM 1542 C CA . SER A 1 198 ? -11.817 -6.879 11.899 1.00 87.38 198 SER A CA 1
ATOM 1543 C C . SER A 1 198 ? -12.825 -5.969 12.601 1.00 87.38 198 SER A C 1
ATOM 1545 O O . SER A 1 198 ? -13.228 -4.950 12.041 1.00 87.38 198 SER A O 1
ATOM 1547 N N . ALA A 1 199 ? -13.146 -6.277 13.853 1.00 92.12 199 ALA A N 1
ATOM 1548 C CA . ALA A 1 199 ? -13.792 -5.353 14.772 1.00 92.12 199 ALA A CA 1
ATOM 1549 C C . ALA A 1 199 ? -12.763 -4.350 15.331 1.00 92.12 199 ALA A C 1
ATOM 1551 O O . ALA A 1 199 ? -11.633 -4.742 15.630 1.00 92.12 199 ALA A O 1
ATOM 1552 N N . PRO A 1 200 ? -13.129 -3.074 15.534 1.00 92.81 200 PRO A N 1
ATOM 1553 C CA . PRO A 1 200 ? -12.271 -2.082 16.178 1.00 92.81 200 PRO A CA 1
ATOM 1554 C C . PRO A 1 200 ? -11.614 -2.548 17.480 1.00 92.81 200 PRO A C 1
ATOM 1556 O O . PRO A 1 200 ? -10.415 -2.349 17.664 1.00 92.81 200 PRO A O 1
ATOM 1559 N N . TYR A 1 201 ? -12.368 -3.214 18.358 1.00 95.25 201 TYR A N 1
ATOM 1560 C CA . TYR A 1 201 ? -11.903 -3.533 19.707 1.00 95.25 201 TYR A CA 1
ATOM 1561 C C . TYR A 1 201 ? -12.327 -4.931 20.144 1.00 95.25 201 TYR A C 1
ATOM 1563 O O . TYR A 1 201 ? -13.489 -5.301 19.983 1.00 95.25 201 TYR A O 1
ATOM 1571 N N . GLN A 1 202 ? -11.417 -5.657 20.795 1.00 97.25 202 GLN A N 1
ATOM 1572 C CA . GLN A 1 202 ? -11.757 -6.750 21.706 1.00 97.25 202 GLN A CA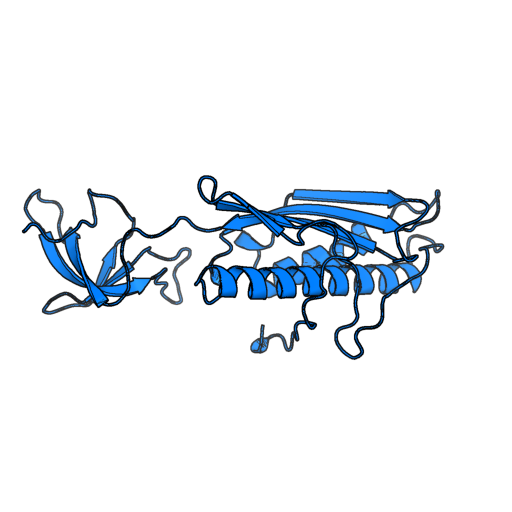 1
ATOM 1573 C C . GLN A 1 202 ? -11.795 -6.204 23.133 1.00 97.25 202 GLN A C 1
ATOM 1575 O O . GLN A 1 202 ? -10.843 -5.552 23.575 1.00 97.25 202 GLN A O 1
ATOM 1580 N N . ILE A 1 203 ? -12.863 -6.486 23.874 1.00 98.06 203 ILE A N 1
ATOM 1581 C CA . ILE A 1 203 ? -13.060 -5.987 25.235 1.00 98.06 203 ILE A CA 1
ATOM 1582 C C . ILE A 1 203 ? -13.262 -7.159 26.191 1.00 98.06 203 ILE A C 1
ATOM 1584 O O . ILE A 1 203 ? -14.085 -8.045 25.957 1.00 98.06 203 ILE A O 1
ATOM 1588 N N . LYS A 1 204 ? -12.532 -7.133 27.305 1.00 98.19 204 LYS A N 1
ATOM 1589 C CA . LYS A 1 204 ? -12.756 -8.021 28.440 1.00 98.19 204 LYS A CA 1
ATOM 1590 C C . LYS A 1 204 ? -13.714 -7.355 29.418 1.00 98.19 204 LYS A C 1
ATOM 1592 O O . LYS A 1 204 ? -13.360 -6.359 30.046 1.00 98.19 204 LYS A O 1
ATOM 1597 N N . LEU A 1 205 ? -14.910 -7.915 29.541 1.00 96.69 205 LEU A N 1
ATOM 1598 C CA . LEU A 1 205 ? -15.855 -7.578 30.603 1.00 96.69 205 LEU A CA 1
ATOM 1599 C C . LEU A 1 205 ? -15.542 -8.419 31.848 1.00 96.69 205 LEU A C 1
ATOM 1601 O O . LEU A 1 205 ? -14.606 -9.223 31.854 1.00 96.69 205 LEU A O 1
ATOM 1605 N N . LYS A 1 206 ? -16.338 -8.252 32.908 1.00 93.88 206 LYS A N 1
ATOM 1606 C CA . LYS A 1 206 ? -16.143 -8.967 34.177 1.00 93.88 206 LYS A CA 1
ATOM 1607 C C . LYS A 1 206 ? -16.117 -10.492 34.002 1.00 93.88 206 LYS A C 1
ATOM 1609 O O . LYS A 1 206 ? -15.202 -11.138 34.506 1.00 93.88 206 LYS A O 1
ATOM 1614 N N . ASP A 1 207 ? -17.077 -11.032 33.249 1.00 93.88 207 ASP A N 1
ATOM 1615 C CA . ASP A 1 207 ? -17.324 -12.480 33.168 1.00 93.88 207 ASP A CA 1
ATOM 1616 C C . ASP A 1 207 ? -17.193 -13.059 31.741 1.00 93.88 207 ASP A C 1
ATOM 1618 O O . ASP A 1 207 ? -17.382 -14.258 31.540 1.00 93.88 207 ASP A O 1
ATOM 1622 N N . LYS A 1 208 ? -16.884 -12.234 30.727 1.00 95.88 208 LYS A N 1
ATOM 1623 C CA . LYS A 1 208 ? -16.834 -12.654 29.311 1.00 95.88 208 LYS A CA 1
ATOM 1624 C C . LYS A 1 208 ? -15.940 -11.756 28.451 1.00 95.88 208 LYS A C 1
ATOM 1626 O O . LYS A 1 208 ? -15.665 -10.610 28.803 1.00 95.88 208 LYS A O 1
ATOM 1631 N N . MET A 1 209 ? -15.536 -12.276 27.294 1.00 97.25 209 MET A N 1
ATOM 1632 C CA . MET A 1 209 ? -14.928 -11.496 26.213 1.00 97.25 209 MET A CA 1
ATOM 1633 C C . MET A 1 209 ? -16.012 -11.085 25.216 1.00 97.25 209 MET A C 1
ATOM 1635 O O . MET A 1 209 ? -16.871 -11.896 24.872 1.00 97.25 209 MET A O 1
ATOM 1639 N N . ILE A 1 210 ? -15.962 -9.841 24.750 1.00 96.50 210 ILE A N 1
ATOM 1640 C CA . ILE A 1 210 ? -16.799 -9.329 23.661 1.00 96.50 210 ILE A CA 1
ATOM 1641 C C . ILE A 1 210 ? -15.934 -8.568 22.655 1.00 96.50 210 ILE A C 1
ATOM 1643 O O . ILE A 1 210 ? -14.733 -8.374 22.853 1.00 96.50 210 ILE A O 1
ATOM 1647 N N . PHE A 1 211 ? -16.566 -8.074 21.599 1.00 96.62 211 PHE A N 1
ATOM 1648 C CA . PHE A 1 211 ? -15.969 -7.124 20.675 1.00 96.62 211 PHE A CA 1
ATOM 1649 C C . PHE A 1 211 ? -16.948 -5.985 20.390 1.00 96.62 211 PHE A C 1
ATOM 1651 O O . PHE A 1 211 ? -18.163 -6.178 20.433 1.00 96.62 211 PHE A O 1
ATOM 1658 N N . ALA A 1 212 ? -16.416 -4.803 20.090 1.00 95.62 212 ALA A N 1
ATOM 1659 C CA . ALA A 1 212 ? -17.208 -3.682 19.598 1.00 95.62 212 ALA A CA 1
ATOM 1660 C C . ALA A 1 212 ? -17.156 -3.693 18.064 1.00 95.62 212 ALA A C 1
ATOM 1662 O O . ALA A 1 212 ? -16.062 -3.534 17.520 1.00 95.62 212 ALA A O 1
ATOM 1663 N N . PRO A 1 213 ? -18.286 -3.887 17.357 1.00 93.00 213 PRO A N 1
ATOM 1664 C CA . PRO A 1 213 ? -18.301 -3.973 15.894 1.00 93.00 213 PRO A CA 1
ATOM 1665 C C . PRO A 1 213 ? -17.976 -2.644 15.197 1.00 93.00 213 PRO A C 1
ATOM 1667 O O . PRO A 1 213 ? -17.568 -2.646 14.040 1.00 93.00 213 PRO A O 1
ATOM 1670 N N . GLU A 1 214 ? -18.123 -1.519 15.893 1.00 93.38 214 GLU A N 1
ATOM 1671 C CA . GLU A 1 214 ? -17.837 -0.179 15.386 1.00 93.38 214 GLU A CA 1
ATOM 1672 C C . GLU A 1 214 ? -17.282 0.718 16.498 1.00 93.38 214 GLU A C 1
ATOM 1674 O O . GLU A 1 214 ? -17.574 0.530 17.682 1.00 93.38 214 GLU A O 1
ATOM 1679 N N . ASP A 1 215 ? -16.488 1.714 16.106 1.00 94.00 215 ASP A N 1
ATOM 1680 C CA . ASP A 1 215 ? -16.011 2.755 17.009 1.00 94.00 215 ASP A CA 1
ATOM 1681 C C . ASP A 1 215 ? -16.963 3.956 16.989 1.00 94.00 215 ASP A C 1
ATOM 1683 O O . ASP A 1 215 ? -16.698 4.983 16.367 1.00 94.00 215 ASP A O 1
ATOM 1687 N N . SER A 1 216 ? -18.108 3.810 17.655 1.00 94.25 216 SER A N 1
ATOM 1688 C CA . SER A 1 216 ? -19.130 4.852 17.745 1.00 94.25 216 SER A CA 1
ATOM 1689 C C . SER A 1 216 ? -19.593 5.042 19.186 1.00 94.25 216 SER A C 1
ATOM 1691 O O . SER A 1 216 ? -19.606 4.098 19.975 1.00 94.25 216 SER A O 1
ATOM 1693 N N . ASN A 1 217 ? -20.057 6.248 19.527 1.00 93.56 217 ASN A N 1
ATOM 1694 C CA . ASN A 1 217 ? -20.631 6.534 20.849 1.00 93.56 217 ASN A CA 1
ATOM 1695 C C . ASN A 1 217 ? -21.882 5.697 21.180 1.00 93.56 217 ASN A C 1
ATOM 1697 O O . ASN A 1 217 ? -22.289 5.655 22.340 1.00 93.56 217 ASN A O 1
ATOM 1701 N N . HIS A 1 218 ? -22.500 5.047 20.190 1.00 93.12 218 HIS A N 1
ATOM 1702 C CA . HIS A 1 218 ? -23.659 4.179 20.395 1.00 93.12 218 HIS A CA 1
ATOM 1703 C C . HIS A 1 218 ? -23.277 2.754 20.806 1.00 93.12 218 HIS A C 1
ATOM 1705 O O . HIS A 1 218 ? -24.129 2.037 21.329 1.00 93.12 218 HIS A O 1
ATOM 1711 N N . ILE A 1 219 ? -22.015 2.366 20.607 1.00 95.88 219 ILE A N 1
ATOM 1712 C CA . ILE A 1 219 ? -21.501 1.022 20.887 1.00 95.88 219 ILE A CA 1
ATOM 1713 C C . ILE A 1 219 ? -20.428 1.035 21.974 1.00 95.88 219 ILE A C 1
ATOM 1715 O O . ILE A 1 219 ? -20.410 0.143 22.822 1.00 95.88 219 ILE A O 1
ATOM 1719 N N . ILE A 1 220 ? -19.547 2.034 21.967 1.00 96.69 220 ILE A N 1
ATOM 1720 C CA . ILE A 1 220 ? -18.407 2.135 22.876 1.00 96.69 220 ILE A CA 1
ATOM 1721 C C . ILE A 1 220 ? -18.100 3.598 23.212 1.00 96.69 220 ILE A C 1
ATOM 1723 O O . ILE A 1 220 ? -18.047 4.472 22.337 1.00 96.69 220 ILE A O 1
ATOM 1727 N N . ARG A 1 221 ? -17.891 3.880 24.498 1.00 96.38 221 ARG A N 1
ATOM 1728 C CA . ARG A 1 221 ? -17.623 5.235 24.995 1.00 96.38 221 ARG A CA 1
ATOM 1729 C C . ARG A 1 221 ? -16.691 5.233 26.205 1.00 96.38 221 ARG A C 1
ATOM 1731 O O . ARG A 1 221 ? -16.445 4.194 26.817 1.00 96.38 221 ARG A O 1
ATOM 1738 N N . GLU A 1 222 ? -16.176 6.413 26.541 1.00 95.19 222 GLU A N 1
ATOM 1739 C CA . GLU A 1 222 ? -15.418 6.612 27.777 1.00 95.19 222 GLU A CA 1
ATOM 1740 C C . GLU A 1 222 ? -16.270 6.273 29.002 1.00 95.19 222 GLU A C 1
ATOM 1742 O O . GLU A 1 222 ? -17.481 6.498 29.008 1.00 95.19 222 GLU A O 1
ATOM 1747 N N . VAL A 1 223 ? -15.627 5.755 30.050 1.00 91.69 223 VAL A N 1
ATOM 1748 C CA . VAL A 1 223 ? -16.295 5.539 31.336 1.00 91.69 223 VAL A CA 1
ATOM 1749 C C . VAL A 1 223 ? -16.719 6.890 31.899 1.00 91.69 223 VAL A C 1
ATOM 1751 O O . VAL A 1 223 ? -15.889 7.781 32.093 1.00 91.69 223 VAL A O 1
ATOM 1754 N N . SER A 1 224 ? -18.017 7.031 32.157 1.00 78.50 224 SER A N 1
ATOM 1755 C CA . SER A 1 224 ? -18.573 8.223 32.794 1.00 78.50 224 SER A CA 1
ATOM 1756 C C . SER A 1 224 ? -17.937 8.401 34.180 1.00 78.50 224 SER A C 1
ATOM 1758 O O . SER A 1 224 ? -17.890 7.450 34.961 1.00 78.50 224 SER A O 1
ATOM 1760 N N . LYS A 1 225 ? -17.391 9.592 34.454 1.00 57.06 225 LYS A N 1
ATOM 1761 C CA . LYS A 1 225 ? -16.806 9.946 35.759 1.00 57.06 225 LYS A CA 1
ATOM 1762 C C . LYS A 1 225 ? -17.854 10.033 36.860 1.00 57.06 225 LYS A C 1
ATOM 1764 O O . LYS A 1 225 ? -18.971 10.505 36.557 1.00 57.06 225 LYS A O 1
#

pLDDT: mean 91.77, std 8.56, range [57.06, 98.88]

InterPro domains:
  IPR013813 Endoribonuclease L-PSP/chorismate mutase-like [PF14588] (5-147)
  IPR013813 Endoribonuclease L-PSP/chorismate mutase-like [PTHR43760] (1-158)
  IPR013813 Endoribonuclease L-PSP/chorismate mutase-like [cd02199] (3-155)
  IPR035959 RutC-like superfamily [G3DSA:3.30.1330.40] (1-157)
  IPR035959 RutC-like superfamily [SSF55298] (1-156)

Sequence (225 aa):
MKELGIKLPKPAGPRANYDLISYDDESRVMHVSGHLPFTVEDGKLMTGKITGNDEGSDVDYGYKAARCAALNIISTLSDRLHKLGGHDLDQIEKITKVFGIVQSDDDFKHQHLIMDGASDVFMEIFGDKVGYHARSAIGTNTLPLDVTVEIECIIKLKPLLRFNVGQNVECKVGPNSDDWEIGTITQLNYKEQDWENSAPYQIKLKDKMIFAPEDSNHIIREVSK

Secondary structure (DSSP, 8-state):
-GGGT--PPPPPPPSSSS-SEEEETTTTEEEEEEE--B-TTT--B-B--B-S-SSSHHHHHHHHHHHHHHHHHHHHHHHHHHHTT--SGGGEEEEEEEEEEEEB-TT---HHHHHHHHHHHHHHHHHHHHH--EEEEEEES--GGGBSEEEEEEEEEPPPPSS-TT-EEEEE-SSSTT-EEEEEEEEEEE--TT-SS-EEEEEE-SS-EEEESS-STTTEEEPP-

Organism: NCBI:txid635003

Foldseek 3Di:
DVVVVDDAAAADADPDPDHQWDADQVQQKIWGFKFFQQDRPPRDGAFDAQEDEPDDPSLVSLLNRLLSRLSNSVNVVCVVCVVVVHRDPLQFQAFAEKEKEFQYDPPHDVQVSSNVSNLVNLCVVPNDRRSDYHYDGDYDNADPPRGRMIMITMTHGDHDAPDDAQAWKWFADDDDPPRTFIWGFHDAQDDDPPDPGGAGTWTDTPPDIDTFNDRDPSGIGHDDD